Protein AF-A0A964UC32-F1 (afdb_monomer_lite)

Radius of gyration: 31.2 Å; chains: 1; bounding box: 88×41×99 Å

Secondary structure (DSSP, 8-state):
---PPPSSTT-TT--SGGG-GGG--HHHHHH-SSS---HHHHHHHHHHHHHHHHHHHHHHHHHHHHHHHTT-S-SGGGSPPTTHHHHHHHHHHHHHHHHHHHHHHHTT--GGGGGGGGHHHHHHHHHHHHHHHHHHHHHHHHHHHHHHHHS--TTTT---S-----------------------TTHHHHHHHHHHHHTT--TTTS-HHHHHHHHHHHHHHHHHHHHHHHHHHHHHHTGGGSPTTS--HHHHHHTT-PPP--

Structure (mmCIF, N/CA/C/O backbone):
data_AF-A0A964UC32-F1
#
_entry.id   AF-A0A964UC32-F1
#
loop_
_atom_site.group_PDB
_atom_site.id
_atom_site.type_symbol
_atom_site.label_atom_id
_atom_site.label_alt_id
_atom_site.label_comp_id
_atom_site.label_asym_id
_atom_site.label_entity_id
_atom_site.label_seq_id
_atom_site.pdbx_PDB_ins_code
_atom_site.Cartn_x
_atom_site.Cartn_y
_atom_site.Cartn_z
_atom_site.occupancy
_atom_site.B_iso_or_equiv
_atom_site.auth_seq_id
_atom_site.auth_comp_id
_atom_site.auth_asym_id
_atom_site.auth_atom_id
_atom_site.pdbx_PDB_model_num
ATOM 1 N N . MET A 1 1 ? -15.681 0.245 43.500 1.00 41.62 1 MET A N 1
ATOM 2 C CA . MET A 1 1 ? -14.609 -0.529 42.825 1.00 41.62 1 MET A CA 1
ATOM 3 C C . MET A 1 1 ? -15.258 -1.397 41.756 1.00 41.62 1 MET A C 1
ATOM 5 O O . MET A 1 1 ? -16.297 -1.975 42.056 1.00 41.62 1 MET A O 1
ATOM 9 N N . ARG A 1 2 ? -14.711 -1.505 40.534 1.00 42.97 2 ARG A N 1
ATOM 10 C CA . ARG A 1 2 ? -15.175 -2.535 39.585 1.00 42.97 2 ARG A CA 1
ATOM 11 C C . ARG A 1 2 ? -14.518 -3.868 39.940 1.00 42.97 2 ARG A C 1
ATOM 13 O O . ARG A 1 2 ? -13.484 -4.210 39.380 1.00 42.97 2 ARG A O 1
ATOM 20 N N . ASN A 1 3 ? -15.159 -4.633 40.819 1.00 40.69 3 ASN A N 1
ATOM 21 C CA . ASN A 1 3 ? -14.845 -6.050 41.032 1.00 40.69 3 ASN A CA 1
ATOM 22 C C . ASN A 1 3 ? -15.488 -6.896 39.913 1.00 40.69 3 ASN A C 1
ATOM 24 O O . ASN A 1 3 ? -16.189 -7.867 40.175 1.00 40.69 3 ASN A O 1
ATOM 28 N N . ALA A 1 4 ? -15.305 -6.466 38.663 1.00 59.03 4 ALA A N 1
ATOM 2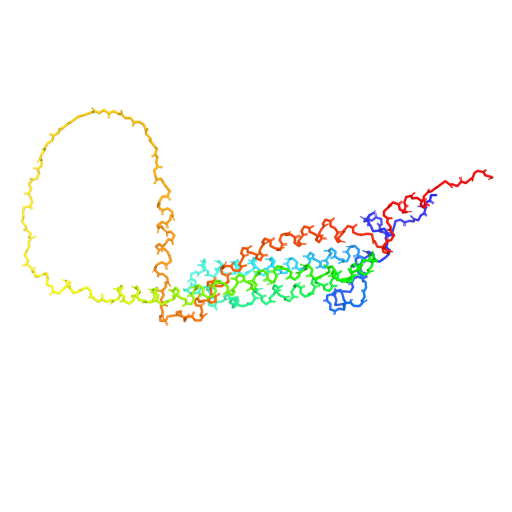9 C CA . ALA A 1 4 ? -15.606 -7.271 37.492 1.00 59.03 4 ALA A CA 1
ATOM 30 C C . ALA A 1 4 ? -14.369 -8.125 37.215 1.00 59.03 4 ALA A C 1
ATOM 32 O O . ALA A 1 4 ? -13.262 -7.586 37.146 1.00 59.03 4 ALA A O 1
ATOM 33 N N . GLU A 1 5 ? -14.541 -9.439 37.083 1.00 65.62 5 GLU A N 1
ATOM 34 C CA . GLU A 1 5 ? -13.435 -10.320 36.711 1.00 65.62 5 GLU A CA 1
ATOM 35 C C . GLU A 1 5 ? -12.844 -9.887 35.354 1.00 65.62 5 GLU A C 1
ATOM 37 O O . GLU A 1 5 ? -13.597 -9.459 34.470 1.00 65.62 5 GLU A O 1
ATOM 42 N N . PRO A 1 6 ? -11.513 -9.974 35.157 1.00 68.94 6 PRO A N 1
ATOM 43 C CA . PRO A 1 6 ? -10.903 -9.660 33.871 1.00 68.94 6 PRO A CA 1
ATOM 44 C C . PRO A 1 6 ? -11.518 -10.508 32.753 1.00 68.94 6 PRO A C 1
ATOM 46 O O . PRO A 1 6 ? -11.487 -11.735 32.818 1.00 68.94 6 PRO A O 1
ATOM 49 N N . ILE A 1 7 ? -12.041 -9.849 31.712 1.00 76.44 7 ILE A N 1
ATOM 50 C CA . ILE A 1 7 ? -12.733 -10.495 30.578 1.00 76.44 7 ILE A CA 1
ATOM 51 C C . ILE A 1 7 ? -11.823 -11.529 29.893 1.00 76.44 7 ILE A C 1
ATOM 53 O O . ILE A 1 7 ? -12.288 -12.571 29.433 1.00 76.44 7 ILE A O 1
ATOM 57 N N . ASP A 1 8 ? -10.519 -11.253 29.872 1.00 77.31 8 ASP A N 1
ATOM 58 C CA . ASP A 1 8 ? -9.472 -12.231 29.602 1.00 77.31 8 ASP A CA 1
ATOM 59 C C . ASP A 1 8 ? -8.325 -12.048 30.619 1.00 77.31 8 ASP A C 1
ATOM 61 O O . ASP A 1 8 ? -7.550 -11.092 30.503 1.00 77.31 8 ASP A O 1
ATOM 65 N N . PRO A 1 9 ? -8.170 -12.948 31.612 1.00 80.12 9 PRO A N 1
ATOM 66 C CA . PRO A 1 9 ? -7.103 -12.857 32.613 1.00 80.12 9 PRO A CA 1
ATOM 67 C C . PRO A 1 9 ? -5.676 -12.949 32.050 1.00 80.12 9 PRO A C 1
ATOM 69 O O . PRO A 1 9 ? -4.729 -12.609 32.756 1.00 80.12 9 PRO A O 1
ATOM 72 N N . LYS A 1 10 ? -5.494 -13.403 30.801 1.00 83.38 10 LYS A N 1
ATOM 73 C CA . LYS A 1 10 ? -4.184 -13.448 30.126 1.00 83.38 10 LYS A CA 1
ATOM 74 C C . LYS A 1 10 ? -3.881 -12.172 29.340 1.00 83.38 10 LYS A C 1
ATOM 76 O O . LYS A 1 10 ? -2.723 -11.923 29.014 1.00 83.38 10 LYS A O 1
ATOM 81 N N . HIS A 1 11 ? -4.900 -11.367 29.044 1.00 80.19 11 HIS A N 1
ATOM 82 C CA . HIS A 1 11 ? -4.802 -10.185 28.191 1.00 80.19 11 HIS A CA 1
ATOM 83 C C . HIS A 1 11 ? -5.508 -8.981 28.853 1.00 80.19 11 HIS A C 1
ATOM 85 O O . HIS A 1 11 ? -6.544 -8.528 28.363 1.00 80.19 11 HIS A O 1
ATOM 91 N N . PRO A 1 12 ? -4.952 -8.417 29.948 1.00 78.44 12 PRO A N 1
ATOM 92 C CA . PRO A 1 12 ? -5.594 -7.386 30.784 1.00 78.44 12 PRO A CA 1
ATOM 93 C C . PRO A 1 12 ? -5.768 -6.000 30.120 1.00 78.44 12 PRO A C 1
ATOM 95 O O . PRO A 1 12 ? -6.010 -5.013 30.804 1.00 78.44 12 PRO A O 1
ATOM 98 N N . TRP A 1 13 ? -5.635 -5.918 28.794 1.00 76.00 13 TRP A N 1
ATOM 99 C CA . TRP A 1 13 ? -5.953 -4.763 27.941 1.00 76.00 13 TRP A CA 1
ATOM 100 C C . TRP A 1 13 ? -7.231 -4.975 27.100 1.00 76.00 13 TRP A C 1
ATOM 102 O O . TRP A 1 13 ? -7.554 -4.165 26.221 1.00 76.00 13 TRP A O 1
ATOM 112 N N . ILE A 1 14 ? -7.923 -6.104 27.299 1.00 80.25 14 ILE A N 1
ATOM 113 C CA . ILE A 1 14 ? -9.242 -6.397 26.731 1.00 80.25 14 ILE A CA 1
ATOM 114 C C . ILE A 1 14 ? -10.292 -5.889 27.726 1.00 80.25 14 ILE A C 1
ATOM 116 O O . ILE A 1 14 ? -10.846 -6.630 28.535 1.00 80.25 14 ILE A O 1
ATOM 120 N N . ASP A 1 15 ? -10.531 -4.580 27.659 1.00 76.19 15 ASP A N 1
ATOM 121 C CA . ASP A 1 15 ? -11.406 -3.829 28.572 1.00 76.19 15 ASP A CA 1
ATOM 122 C C . ASP A 1 15 ? -12.913 -4.005 28.253 1.00 76.19 15 ASP A C 1
ATOM 124 O O . ASP A 1 15 ? -13.776 -3.453 28.938 1.00 76.19 15 ASP A O 1
ATOM 128 N N . ASP A 1 16 ? -13.229 -4.707 27.160 1.00 79.25 16 ASP A N 1
ATOM 129 C CA . ASP A 1 16 ? -14.512 -4.678 26.452 1.00 79.25 16 ASP A CA 1
ATOM 130 C C . ASP A 1 16 ? -14.782 -6.048 25.779 1.00 79.25 16 ASP A C 1
ATOM 132 O O . ASP A 1 16 ? -13.905 -6.549 25.066 1.00 79.25 16 ASP A O 1
ATOM 136 N N . PRO A 1 17 ? -15.970 -6.676 25.931 1.00 81.50 17 PRO A N 1
ATOM 137 C CA . PRO A 1 17 ? -16.284 -7.953 25.278 1.00 81.50 17 PRO A CA 1
ATOM 138 C C . PRO A 1 17 ? -16.230 -7.916 23.742 1.00 81.50 17 PRO A C 1
ATOM 140 O O . PRO A 1 17 ? -16.110 -8.970 23.114 1.00 81.50 17 PRO A O 1
ATOM 143 N N . SER A 1 18 ? -16.324 -6.734 23.122 1.00 82.19 18 SER A N 1
ATOM 144 C CA . SER A 1 18 ? -16.156 -6.560 21.674 1.00 82.19 18 SER A CA 1
ATOM 145 C C . SER A 1 18 ? -14.694 -6.637 21.221 1.00 82.19 18 SER A C 1
ATOM 147 O O . SER A 1 18 ? -14.446 -6.996 20.075 1.00 82.19 18 SER A O 1
ATOM 149 N N . ASP A 1 19 ? -13.720 -6.395 22.108 1.00 85.00 19 ASP A N 1
ATOM 150 C CA . ASP A 1 19 ? -12.286 -6.504 21.802 1.00 85.00 19 ASP A CA 1
ATOM 151 C C . ASP A 1 19 ? -11.765 -7.958 21.790 1.00 85.00 19 ASP A C 1
ATOM 153 O O . ASP A 1 19 ? -10.625 -8.203 21.388 1.00 85.00 19 ASP A O 1
ATOM 157 N N . LEU A 1 20 ? -12.597 -8.944 22.160 1.00 86.75 20 LEU A N 1
ATOM 158 C CA . LEU A 1 20 ? -12.233 -10.366 22.186 1.00 86.75 20 LEU A CA 1
ATOM 159 C C . LEU A 1 20 ? -11.805 -10.889 20.793 1.00 86.75 20 LEU A C 1
ATOM 161 O O . LEU A 1 20 ? -12.624 -10.890 19.866 1.00 86.75 20 LEU A O 1
ATOM 165 N N . PRO A 1 21 ? -10.576 -11.429 20.631 1.00 85.25 21 PRO A N 1
ATOM 166 C CA . PRO A 1 21 ? -10.060 -11.926 19.350 1.00 85.25 21 PRO A CA 1
ATOM 167 C C . PRO A 1 21 ? -10.930 -12.973 18.647 1.00 85.25 21 PRO A C 1
ATOM 169 O O . PRO A 1 21 ? -11.003 -12.979 17.420 1.00 85.25 21 PRO A O 1
ATOM 172 N N . ALA A 1 22 ? -11.592 -13.848 19.412 1.00 87.50 22 ALA A N 1
ATOM 173 C CA . ALA A 1 22 ? -12.423 -14.933 18.886 1.00 87.50 22 ALA A CA 1
ATOM 174 C C . ALA A 1 22 ? -13.760 -14.460 18.279 1.00 87.50 22 ALA A C 1
ATOM 176 O O . ALA A 1 22 ? -14.445 -15.250 17.638 1.00 87.50 22 ALA A O 1
ATOM 177 N N . ARG A 1 23 ? -14.138 -13.186 18.471 1.00 86.19 23 ARG A N 1
ATOM 178 C CA . ARG A 1 23 ? -15.373 -12.589 17.929 1.00 86.19 23 ARG A CA 1
ATOM 179 C C . ARG A 1 23 ? -15.149 -11.790 16.638 1.00 86.19 23 ARG A C 1
ATOM 181 O O . ARG A 1 23 ? -16.084 -11.181 16.132 1.00 86.19 23 ARG A O 1
ATOM 188 N N . MET A 1 24 ? -13.922 -11.751 16.116 1.00 91.00 24 MET A N 1
ATOM 189 C CA . MET A 1 24 ? -13.578 -10.964 14.930 1.00 91.00 24 MET A CA 1
ATOM 190 C C . MET A 1 24 ? -13.969 -11.691 13.634 1.00 91.00 24 MET A C 1
ATOM 192 O O . MET A 1 24 ? -13.240 -12.574 13.179 1.00 91.00 24 MET A O 1
ATOM 196 N N . ASN A 1 25 ? -15.069 -11.283 12.992 1.00 93.25 25 ASN A N 1
ATOM 197 C CA . ASN A 1 25 ? -15.342 -11.691 11.613 1.00 93.25 25 ASN A CA 1
ATOM 198 C C . ASN A 1 25 ? -14.482 -10.863 10.641 1.00 93.25 25 ASN A C 1
ATOM 200 O O . ASN A 1 25 ? -14.705 -9.665 10.446 1.00 93.25 25 ASN A O 1
ATOM 204 N N . TRP A 1 26 ? -13.492 -11.507 10.020 1.00 93.62 26 TRP A N 1
ATOM 205 C CA . TRP A 1 26 ? -12.598 -10.881 9.042 1.00 93.62 26 TRP A CA 1
ATOM 206 C C . TRP A 1 26 ? -13.320 -10.411 7.772 1.00 93.62 26 TRP A C 1
ATOM 208 O O . TRP A 1 26 ? -12.947 -9.379 7.222 1.00 93.62 26 TRP A O 1
ATOM 218 N N . VAL A 1 27 ? -14.352 -11.131 7.313 1.00 95.06 27 VAL A N 1
ATOM 219 C CA . VAL A 1 27 ? -15.070 -10.792 6.072 1.00 95.06 27 VAL A CA 1
ATOM 220 C C . VAL A 1 27 ? -15.860 -9.498 6.267 1.00 95.06 27 VAL A C 1
ATOM 222 O O . VAL A 1 27 ? -15.671 -8.547 5.515 1.00 95.06 27 VAL A O 1
ATOM 225 N N . GLU A 1 28 ? -16.654 -9.406 7.336 1.00 93.50 28 GLU A N 1
ATOM 226 C CA . GLU A 1 28 ? -17.330 -8.157 7.718 1.00 93.50 28 GLU A CA 1
ATOM 227 C C . GLU A 1 28 ? -16.321 -7.015 7.922 1.00 93.50 28 GLU A C 1
ATOM 229 O O . GLU A 1 28 ? -16.493 -5.927 7.376 1.00 93.50 28 GLU A O 1
ATOM 234 N N . SER A 1 29 ? -15.225 -7.275 8.646 1.00 93.81 29 SER A N 1
ATOM 235 C CA . SER A 1 29 ? -14.209 -6.261 8.965 1.00 93.81 29 SER A CA 1
ATOM 236 C C . SER A 1 29 ? -13.557 -5.619 7.733 1.00 93.81 29 SER A C 1
ATOM 238 O O . SER A 1 29 ? -13.178 -4.451 7.807 1.00 93.81 29 SER A O 1
ATOM 240 N N . PHE A 1 30 ? -13.405 -6.359 6.628 1.00 96.00 30 PHE A N 1
ATOM 241 C CA . PHE A 1 30 ? -12.770 -5.874 5.395 1.00 96.00 30 PHE A CA 1
ATOM 242 C C . PHE A 1 30 ? -13.751 -5.439 4.295 1.00 96.00 30 PHE A C 1
ATOM 244 O O . PHE A 1 30 ? -13.347 -4.655 3.435 1.00 96.00 30 PHE A O 1
ATOM 251 N N . PHE A 1 31 ? -14.998 -5.930 4.295 1.00 96.50 31 PHE A N 1
ATOM 252 C CA . PHE A 1 31 ? -15.940 -5.737 3.180 1.00 96.50 31 PHE A CA 1
ATOM 253 C C . PHE A 1 31 ? -17.275 -5.068 3.547 1.00 96.50 31 PHE A C 1
ATOM 255 O O . PHE A 1 31 ? -17.924 -4.535 2.650 1.00 96.50 31 PHE A O 1
ATOM 262 N N . ASP A 1 32 ? -17.686 -5.038 4.820 1.00 95.81 32 ASP A N 1
ATOM 263 C CA . ASP A 1 32 ? -18.877 -4.295 5.262 1.00 95.81 32 ASP A CA 1
ATOM 264 C C . ASP A 1 32 ? -18.474 -2.932 5.869 1.00 95.81 32 ASP A C 1
ATOM 266 O O . ASP A 1 32 ? -17.908 -2.899 6.964 1.00 95.81 32 ASP A O 1
ATOM 270 N N . PRO A 1 33 ? -18.774 -1.791 5.220 1.00 94.31 33 PRO A N 1
ATOM 271 C CA . PRO A 1 33 ? -18.500 -0.462 5.768 1.00 94.31 33 PRO A CA 1
ATOM 272 C C . PRO A 1 33 ? -19.558 0.033 6.770 1.00 94.31 33 PRO A C 1
ATOM 274 O O . PRO A 1 33 ? -19.357 1.085 7.370 1.00 94.31 33 PRO A O 1
ATOM 277 N N . THR A 1 34 ? -20.688 -0.661 6.937 1.00 93.31 34 THR A N 1
ATOM 278 C CA . THR A 1 34 ? -21.817 -0.194 7.765 1.00 93.31 34 THR A CA 1
ATOM 279 C C . THR A 1 34 ? -21.696 -0.601 9.233 1.00 93.31 34 THR A C 1
ATOM 281 O O . THR A 1 34 ? -22.170 0.121 10.112 1.00 93.31 34 THR A O 1
ATOM 284 N N . GLY A 1 35 ? -21.034 -1.727 9.511 1.00 88.75 35 GLY A N 1
ATOM 285 C CA . GLY A 1 35 ? -20.782 -2.203 10.864 1.00 88.75 35 GLY A CA 1
ATOM 286 C C . GLY A 1 35 ? -19.756 -1.380 11.654 1.00 88.75 35 GLY A C 1
ATOM 287 O O . GLY A 1 35 ? -19.261 -0.330 11.245 1.00 88.75 35 GLY A O 1
ATOM 288 N N . GLN A 1 36 ? -19.414 -1.892 12.834 1.00 90.50 36 GLN A N 1
ATOM 289 C CA . GLN A 1 36 ? -18.454 -1.281 13.754 1.00 90.50 36 GLN A CA 1
ATOM 290 C C . GLN A 1 36 ? -17.258 -2.207 14.004 1.00 90.50 36 GLN A C 1
ATOM 292 O O . GLN A 1 36 ? -17.359 -3.424 13.835 1.00 90.50 36 GLN A O 1
ATOM 297 N N . THR A 1 37 ? -16.124 -1.628 14.410 1.00 91.81 37 THR A N 1
ATOM 298 C CA . THR A 1 37 ? -14.896 -2.375 14.731 1.00 91.81 37 THR A CA 1
ATOM 299 C C . THR A 1 37 ? -14.254 -1.846 16.015 1.00 91.81 37 THR A C 1
ATOM 301 O O . THR A 1 37 ? -14.056 -0.637 16.177 1.00 91.81 37 THR A O 1
ATOM 304 N N . SER A 1 38 ? -13.914 -2.764 16.923 1.00 91.88 38 SER A N 1
ATOM 305 C CA . SER A 1 38 ? -13.244 -2.487 18.200 1.00 91.88 38 SER A CA 1
ATOM 306 C C . SER A 1 38 ? -11.781 -2.031 18.010 1.00 91.88 38 SER A C 1
ATOM 308 O O . SER A 1 38 ? -11.252 -2.049 16.894 1.00 91.88 38 SER A O 1
ATOM 310 N N . ARG A 1 39 ? -11.090 -1.636 19.089 1.00 90.88 39 ARG A N 1
ATOM 311 C CA . ARG A 1 39 ? -9.668 -1.242 19.038 1.00 90.88 39 ARG A CA 1
ATOM 312 C C . ARG A 1 39 ? -8.780 -2.404 18.578 1.00 90.88 39 ARG A C 1
ATOM 314 O O . ARG A 1 39 ? -7.972 -2.251 17.665 1.00 90.88 39 ARG A O 1
ATOM 321 N N . VAL A 1 40 ? -8.935 -3.565 19.208 1.00 90.75 40 VAL A N 1
ATOM 322 C CA . VAL A 1 40 ? -8.147 -4.778 18.962 1.00 90.75 40 VAL A CA 1
ATOM 323 C C . VAL A 1 40 ? -8.440 -5.348 17.576 1.00 90.75 40 VAL A C 1
ATOM 325 O O . VAL A 1 40 ? -7.504 -5.712 16.863 1.00 90.75 40 VAL A O 1
ATOM 328 N N . HIS A 1 41 ? -9.708 -5.382 17.150 1.00 93.25 41 HIS A N 1
ATOM 329 C CA . HIS A 1 41 ? -10.080 -5.860 15.813 1.00 93.25 41 HIS A CA 1
ATOM 330 C C . HIS A 1 41 ? -9.539 -4.937 14.713 1.00 93.25 41 HIS A C 1
ATOM 332 O O . HIS A 1 41 ? -9.004 -5.431 13.721 1.00 93.25 41 HIS A O 1
ATOM 338 N N . PHE A 1 42 ? -9.589 -3.611 14.905 1.00 95.06 42 PHE A N 1
ATOM 339 C CA . PHE A 1 42 ? -9.026 -2.644 13.955 1.00 95.06 42 PHE A CA 1
ATOM 340 C C . PHE A 1 42 ? -7.521 -2.851 13.778 1.00 95.06 42 PHE A C 1
ATOM 342 O O . PHE A 1 42 ? -7.060 -3.026 12.651 1.00 95.06 42 PHE A O 1
ATOM 349 N N . THR A 1 43 ? -6.761 -2.905 14.876 1.00 93.62 43 THR A N 1
ATOM 350 C CA . THR A 1 43 ? -5.305 -3.090 14.814 1.00 93.62 43 THR A CA 1
ATOM 351 C C . THR A 1 43 ? -4.934 -4.440 14.196 1.00 93.62 43 THR A C 1
ATOM 353 O O . THR A 1 43 ? -4.022 -4.499 13.378 1.00 93.62 43 THR A O 1
ATOM 356 N N . ARG A 1 44 ? -5.665 -5.524 14.504 1.00 94.56 44 ARG A N 1
ATOM 357 C CA . ARG A 1 44 ? -5.473 -6.841 13.861 1.00 94.56 44 ARG A CA 1
ATOM 358 C C . ARG A 1 44 ? -5.719 -6.788 12.352 1.00 94.56 44 ARG A C 1
ATOM 360 O O . ARG A 1 44 ? -4.891 -7.285 11.593 1.00 94.56 44 ARG A O 1
ATOM 367 N N . GLY A 1 45 ? -6.817 -6.164 11.921 1.00 95.62 45 GLY A N 1
ATOM 368 C CA . GLY A 1 45 ? -7.154 -5.981 10.508 1.00 95.62 45 GLY A CA 1
ATOM 369 C C . GLY A 1 45 ? -6.106 -5.155 9.762 1.00 95.62 45 GLY A C 1
ATOM 370 O O . GLY A 1 45 ? -5.598 -5.579 8.727 1.00 95.62 45 GLY A O 1
ATOM 371 N N . TRP A 1 46 ? -5.727 -4.009 10.326 1.00 95.62 46 TRP A N 1
ATOM 372 C CA . TRP A 1 46 ? -4.722 -3.105 9.766 1.00 95.62 46 TRP A CA 1
ATOM 373 C C . TRP A 1 46 ? -3.352 -3.790 9.628 1.00 95.62 46 TRP A C 1
ATOM 375 O O . TRP A 1 46 ? -2.747 -3.769 8.555 1.00 95.62 46 TRP A O 1
ATOM 385 N N . THR A 1 47 ? -2.904 -4.481 10.679 1.00 95.56 47 THR A N 1
ATOM 386 C CA . THR A 1 47 ? -1.637 -5.225 10.691 1.00 95.56 47 THR A CA 1
ATOM 387 C C . THR A 1 47 ? -1.646 -6.385 9.693 1.00 95.56 47 THR A C 1
ATOM 389 O O . THR A 1 47 ? -0.642 -6.609 9.020 1.00 95.56 47 THR A O 1
ATOM 392 N N . ALA A 1 48 ? -2.771 -7.087 9.517 1.00 96.69 48 ALA A N 1
ATOM 393 C CA . ALA A 1 48 ? -2.896 -8.130 8.496 1.00 96.69 48 ALA A CA 1
ATOM 394 C C . ALA A 1 48 ? -2.743 -7.572 7.066 1.00 96.69 48 ALA A C 1
ATOM 396 O O . ALA A 1 48 ? -2.043 -8.171 6.252 1.00 96.69 48 ALA A O 1
ATOM 397 N N . LEU A 1 49 ? -3.320 -6.400 6.767 1.00 96.75 49 LEU A N 1
ATOM 398 C CA . LEU A 1 49 ? -3.165 -5.738 5.461 1.00 96.75 49 LEU A CA 1
ATOM 399 C C . LEU A 1 49 ? -1.729 -5.240 5.221 1.00 96.75 49 LEU A C 1
ATOM 401 O O . LEU A 1 49 ? -1.237 -5.310 4.093 1.00 96.75 49 LEU A O 1
ATOM 405 N N . PHE A 1 50 ? -1.035 -4.780 6.269 1.00 94.81 50 PHE A N 1
ATOM 406 C CA . PHE A 1 50 ? 0.396 -4.471 6.203 1.00 94.81 50 PHE A CA 1
ATOM 407 C C . PHE A 1 50 ? 1.226 -5.727 5.892 1.00 94.81 50 PHE A C 1
ATOM 409 O O . PHE A 1 50 ? 1.997 -5.732 4.930 1.00 94.81 50 PHE A O 1
ATOM 416 N N . PHE A 1 51 ? 1.029 -6.816 6.644 1.00 96.69 51 PHE A N 1
ATOM 417 C CA . PHE A 1 51 ? 1.772 -8.058 6.422 1.00 96.69 51 PHE A CA 1
ATOM 418 C C . PHE A 1 51 ? 1.446 -8.723 5.083 1.00 96.69 51 PHE A C 1
ATOM 420 O O . PHE A 1 51 ? 2.352 -9.289 4.485 1.00 96.69 51 PHE A O 1
ATOM 427 N N . ALA A 1 52 ? 0.230 -8.596 4.545 1.00 96.38 52 ALA A N 1
ATOM 428 C CA . ALA A 1 52 ? -0.089 -9.076 3.197 1.00 96.38 52 ALA A CA 1
ATOM 429 C C . ALA A 1 52 ? 0.790 -8.409 2.118 1.00 96.38 52 ALA A C 1
ATOM 431 O O . ALA A 1 52 ? 1.314 -9.088 1.235 1.00 96.38 52 ALA A O 1
ATOM 432 N N . ARG A 1 53 ? 1.016 -7.090 2.222 1.00 95.12 53 ARG A N 1
ATOM 433 C CA . ARG A 1 53 ? 1.929 -6.345 1.332 1.00 95.12 53 ARG A CA 1
ATOM 434 C C . ARG A 1 53 ? 3.389 -6.745 1.551 1.00 95.12 53 ARG A C 1
ATOM 436 O O . ARG A 1 53 ? 4.112 -6.957 0.582 1.00 95.12 53 ARG A O 1
ATOM 443 N N . LEU A 1 54 ? 3.818 -6.854 2.811 1.00 95.50 54 LEU A N 1
ATOM 444 C CA . LEU A 1 54 ? 5.198 -7.203 3.158 1.00 95.50 54 LEU A CA 1
ATOM 445 C C . LEU A 1 54 ? 5.554 -8.629 2.717 1.00 95.50 54 LEU A C 1
ATOM 447 O O . LEU A 1 54 ? 6.597 -8.829 2.106 1.00 95.50 54 LEU A O 1
ATOM 451 N N . LEU A 1 55 ? 4.675 -9.604 2.964 1.00 96.94 55 LEU A N 1
ATOM 452 C CA . LEU A 1 55 ? 4.851 -10.990 2.527 1.00 96.94 55 LEU A CA 1
ATOM 453 C C . LEU A 1 55 ? 4.866 -11.096 1.002 1.00 96.94 55 LEU A C 1
ATOM 455 O O . LEU A 1 55 ? 5.716 -11.802 0.474 1.00 96.94 55 LEU A O 1
ATOM 459 N N . PHE A 1 56 ? 4.015 -10.356 0.281 1.00 95.38 56 PHE A N 1
ATOM 460 C CA . PHE A 1 56 ? 4.080 -10.320 -1.184 1.00 95.38 56 PHE A CA 1
ATOM 461 C C . PHE A 1 56 ? 5.466 -9.879 -1.677 1.00 95.38 56 PHE A C 1
ATOM 463 O O . PHE A 1 56 ? 6.052 -10.546 -2.530 1.00 95.38 56 PHE A O 1
ATOM 470 N N . LEU A 1 57 ? 6.018 -8.796 -1.116 1.00 92.62 57 LEU A N 1
ATOM 471 C CA . LEU A 1 57 ? 7.352 -8.302 -1.471 1.00 92.62 57 LEU A CA 1
ATOM 472 C C . LEU A 1 57 ? 8.456 -9.295 -1.081 1.00 92.62 57 LEU A C 1
ATOM 474 O O . LEU A 1 57 ? 9.300 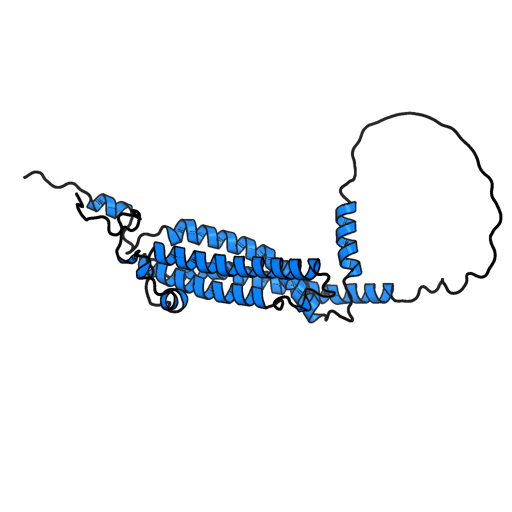-9.620 -1.910 1.00 92.62 57 LEU A O 1
ATOM 478 N N . VAL A 1 58 ? 8.446 -9.806 0.154 1.00 95.31 58 VAL A N 1
ATOM 479 C CA . VAL A 1 58 ? 9.476 -10.729 0.661 1.00 95.31 58 VAL A CA 1
ATOM 480 C C . VAL A 1 58 ? 9.460 -12.054 -0.101 1.00 95.31 58 VAL A C 1
ATOM 482 O O . VAL A 1 58 ? 10.510 -12.489 -0.563 1.00 95.31 58 VAL A O 1
ATOM 485 N N . CYS A 1 59 ? 8.293 -12.677 -0.287 1.00 94.69 59 CYS A N 1
ATOM 486 C CA . CYS A 1 59 ? 8.178 -13.943 -1.010 1.00 94.69 59 CYS A CA 1
ATOM 487 C C . CYS A 1 59 ? 8.538 -13.790 -2.493 1.00 94.69 59 CYS A C 1
ATOM 489 O O . CYS A 1 59 ? 9.247 -14.644 -3.017 1.00 94.69 59 CYS A O 1
ATOM 491 N N . THR A 1 60 ? 8.128 -12.697 -3.152 1.00 91.88 60 THR A N 1
ATOM 492 C CA . THR A 1 60 ? 8.519 -12.418 -4.547 1.00 91.88 60 THR A CA 1
ATOM 493 C C . THR A 1 60 ? 10.034 -12.260 -4.672 1.00 91.88 60 THR A C 1
ATOM 495 O O . THR A 1 60 ? 10.659 -12.940 -5.484 1.00 91.88 60 THR A O 1
ATOM 498 N N . SER A 1 61 ? 10.644 -11.414 -3.836 1.00 90.88 61 SER A N 1
ATOM 499 C CA . SER A 1 61 ? 12.088 -11.160 -3.868 1.00 90.88 61 SER A CA 1
ATOM 500 C C . SER A 1 61 ? 12.905 -12.408 -3.532 1.00 90.88 61 SER A C 1
ATOM 502 O O . SER A 1 61 ? 13.880 -12.701 -4.219 1.00 90.88 61 SER A O 1
ATOM 504 N N . ALA A 1 62 ? 12.497 -13.175 -2.515 1.00 93.12 62 ALA A N 1
ATOM 505 C CA . ALA A 1 62 ? 13.160 -14.422 -2.137 1.00 93.12 62 ALA A CA 1
ATOM 506 C C . ALA A 1 62 ? 13.047 -15.488 -3.237 1.00 93.12 62 ALA A C 1
ATOM 508 O O . ALA A 1 62 ? 14.018 -16.186 -3.509 1.00 93.12 62 ALA A O 1
ATOM 509 N N . PHE A 1 63 ? 11.896 -15.592 -3.904 1.00 92.25 63 PHE A N 1
ATOM 510 C CA . PHE A 1 63 ? 11.701 -16.528 -5.008 1.00 92.25 63 PHE A CA 1
ATOM 511 C C . PHE A 1 63 ? 12.561 -16.170 -6.232 1.00 92.25 63 PHE A C 1
ATOM 513 O O . PHE A 1 63 ? 13.276 -17.030 -6.744 1.00 92.25 63 PHE A O 1
ATOM 520 N N . VAL A 1 64 ? 12.582 -14.897 -6.649 1.00 90.56 64 VAL A N 1
ATOM 521 C CA . VAL A 1 64 ? 13.460 -14.422 -7.739 1.00 90.56 64 VAL A CA 1
ATOM 522 C C . VAL A 1 64 ? 14.940 -14.623 -7.384 1.00 90.56 64 VAL A C 1
ATOM 524 O O . VAL A 1 64 ? 15.715 -15.065 -8.231 1.00 90.56 64 VAL A O 1
ATOM 527 N N . PHE A 1 65 ? 15.330 -14.373 -6.129 1.00 91.38 65 PHE A N 1
ATOM 528 C CA . PHE A 1 65 ? 16.682 -14.640 -5.631 1.00 91.38 65 PHE A CA 1
ATOM 529 C C . PHE A 1 65 ? 17.046 -16.130 -5.712 1.00 91.38 65 PHE A C 1
ATOM 531 O O . PHE A 1 65 ? 18.093 -16.462 -6.260 1.00 91.38 65 PHE A O 1
ATOM 538 N N . ILE A 1 66 ? 16.168 -17.034 -5.260 1.00 94.06 66 ILE A N 1
ATOM 539 C CA . ILE A 1 66 ? 16.372 -18.491 -5.360 1.00 94.06 66 ILE A CA 1
ATOM 540 C C . ILE A 1 66 ? 16.525 -18.924 -6.824 1.00 94.06 66 ILE A C 1
ATOM 542 O O . ILE A 1 66 ? 17.445 -19.677 -7.138 1.00 94.06 66 ILE A O 1
ATOM 546 N N . MET A 1 67 ? 15.680 -18.424 -7.732 1.00 93.25 67 MET A N 1
ATOM 547 C CA . MET A 1 67 ? 15.773 -18.735 -9.164 1.00 93.25 67 MET A CA 1
ATOM 548 C C . MET A 1 67 ? 17.088 -18.228 -9.778 1.00 93.25 67 MET A C 1
ATOM 550 O O . MET A 1 67 ? 17.721 -18.944 -10.554 1.00 93.25 67 MET A O 1
ATOM 554 N N . MET A 1 68 ? 17.548 -17.035 -9.388 1.00 91.50 68 MET A N 1
ATOM 555 C CA . MET A 1 68 ? 18.846 -16.495 -9.800 1.00 91.50 68 MET A CA 1
ATOM 556 C C . MET A 1 68 ? 20.015 -17.338 -9.259 1.00 91.50 68 MET A C 1
ATOM 558 O O . MET A 1 68 ? 20.915 -17.689 -10.020 1.00 91.50 68 MET A O 1
ATOM 562 N N . SER A 1 69 ? 19.985 -17.735 -7.981 1.00 92.56 69 SER A N 1
ATOM 563 C CA . SER A 1 69 ? 20.983 -18.635 -7.379 1.00 92.56 69 SER A CA 1
ATOM 564 C C . SER A 1 69 ? 20.980 -20.042 -7.989 1.00 92.56 69 SER A C 1
ATOM 566 O O . SER A 1 69 ? 22.023 -20.687 -8.027 1.00 92.56 69 SER A O 1
ATOM 568 N N . ALA A 1 70 ? 19.837 -20.509 -8.498 1.00 93.62 70 ALA A N 1
ATOM 569 C CA . ALA A 1 70 ? 19.703 -21.775 -9.220 1.00 93.62 70 ALA A CA 1
ATOM 570 C C . ALA A 1 70 ? 20.171 -21.707 -10.691 1.00 93.62 70 ALA A C 1
ATOM 572 O O . ALA A 1 70 ? 20.075 -22.702 -11.409 1.00 93.62 70 ALA A O 1
ATOM 573 N N . GLY A 1 71 ? 20.665 -20.555 -11.162 1.00 92.25 71 GLY A N 1
ATOM 574 C CA . GLY A 1 71 ? 21.156 -20.383 -12.532 1.00 92.25 71 GLY A CA 1
ATOM 575 C C . GLY A 1 71 ? 20.055 -20.242 -13.589 1.00 92.25 71 GLY A C 1
ATOM 576 O O . GLY A 1 71 ? 20.296 -20.532 -14.764 1.00 92.25 71 GLY A O 1
ATOM 577 N N . ALA A 1 72 ? 18.846 -19.809 -13.210 1.00 91.00 72 ALA A N 1
ATOM 578 C CA . ALA A 1 72 ? 17.792 -19.511 -14.177 1.00 91.00 72 ALA A CA 1
ATOM 579 C C . ALA A 1 72 ? 18.230 -18.378 -15.123 1.00 91.00 72 ALA A C 1
ATOM 581 O O . ALA A 1 72 ? 18.605 -17.296 -14.676 1.00 91.00 72 ALA A O 1
ATOM 582 N N . LYS A 1 73 ? 18.151 -18.623 -16.439 1.00 88.75 73 LYS A N 1
ATOM 583 C CA . LYS A 1 73 ? 18.537 -17.649 -17.480 1.00 88.75 73 LYS A CA 1
ATOM 584 C C . LYS A 1 73 ? 17.673 -16.387 -17.467 1.00 88.75 73 LYS A C 1
ATOM 586 O O . LYS A 1 73 ? 18.171 -15.308 -17.759 1.00 88.75 73 LYS A O 1
ATOM 591 N N . ASP A 1 74 ? 16.402 -16.545 -17.111 1.00 86.62 74 ASP A N 1
ATOM 592 C CA . ASP A 1 74 ? 15.483 -15.456 -16.806 1.00 86.62 74 ASP A CA 1
ATOM 593 C C . ASP A 1 74 ? 14.682 -15.825 -15.540 1.00 86.62 74 ASP A C 1
ATOM 595 O O . ASP A 1 74 ? 13.756 -16.639 -15.609 1.00 86.62 74 ASP A O 1
ATOM 599 N N . PRO A 1 75 ? 15.047 -15.286 -14.361 1.00 85.25 75 PRO A N 1
ATOM 600 C CA . PRO A 1 75 ? 14.271 -15.455 -13.136 1.00 85.25 75 PRO A CA 1
ATOM 601 C C . PRO A 1 75 ? 13.082 -14.478 -13.043 1.00 85.25 75 PRO A C 1
ATOM 603 O O . PRO A 1 75 ? 12.220 -14.668 -12.188 1.00 85.25 75 PRO A O 1
ATOM 606 N N . GLN A 1 76 ? 13.011 -13.446 -13.896 1.00 82.50 76 GLN A N 1
ATOM 607 C CA . GLN A 1 76 ? 11.929 -12.453 -13.915 1.00 82.50 76 GLN A CA 1
ATOM 608 C C . GLN A 1 76 ? 10.699 -12.954 -14.683 1.00 82.50 76 GLN A C 1
ATOM 610 O O . GLN A 1 76 ? 9.582 -12.611 -14.309 1.00 82.50 76 GLN A O 1
ATOM 615 N N . ALA A 1 77 ? 10.869 -13.850 -15.662 1.00 84.12 77 ALA A N 1
ATOM 616 C CA . ALA A 1 77 ? 9.766 -14.565 -16.322 1.00 84.12 77 ALA A CA 1
ATOM 617 C C . ALA A 1 77 ? 8.830 -15.320 -15.351 1.00 84.12 77 ALA A C 1
ATOM 619 O O . ALA A 1 77 ? 7.688 -15.620 -15.700 1.00 84.12 77 ALA A O 1
ATOM 620 N N . PHE A 1 78 ? 9.299 -15.623 -14.135 1.00 83.88 78 PHE A N 1
ATOM 621 C CA . PHE A 1 78 ? 8.522 -16.276 -13.076 1.00 83.88 78 PHE A CA 1
ATOM 622 C C . PHE A 1 78 ? 8.055 -15.310 -11.968 1.00 83.88 78 PHE A C 1
ATOM 624 O O . PHE A 1 78 ? 7.400 -15.739 -11.017 1.00 83.88 78 PHE A O 1
ATOM 631 N N . ALA A 1 79 ? 8.390 -14.019 -12.052 1.00 86.38 79 ALA A N 1
ATOM 632 C CA . ALA A 1 79 ? 7.923 -13.014 -11.105 1.00 86.38 79 ALA A CA 1
ATOM 633 C C . ALA A 1 79 ? 6.442 -12.652 -11.363 1.00 86.38 79 ALA A C 1
ATOM 635 O O . ALA A 1 79 ? 5.964 -12.742 -12.498 1.00 86.38 79 ALA A O 1
ATOM 636 N N . PRO A 1 80 ? 5.687 -12.196 -10.344 1.00 89.19 80 PRO A N 1
ATOM 637 C CA . PRO A 1 80 ? 4.372 -11.604 -10.559 1.00 89.19 80 PRO A CA 1
ATOM 638 C C . PRO A 1 80 ? 4.463 -10.409 -11.524 1.00 89.19 80 PRO A C 1
ATOM 640 O O . PRO A 1 80 ? 5.405 -9.619 -11.421 1.00 89.19 80 PRO A O 1
ATOM 643 N N . PRO A 1 81 ? 3.487 -10.220 -12.430 1.00 87.25 81 PRO A N 1
ATOM 644 C CA . PRO A 1 81 ? 3.557 -9.160 -13.431 1.00 87.25 81 PRO A CA 1
ATOM 645 C C . PRO A 1 81 ? 3.570 -7.765 -12.773 1.00 87.25 81 PRO A C 1
ATOM 647 O O . PRO A 1 81 ? 2.962 -7.597 -11.712 1.00 87.25 81 PRO A O 1
ATOM 650 N N . PRO A 1 82 ? 4.171 -6.728 -13.396 1.00 82.69 82 PRO A N 1
ATOM 651 C CA . PRO A 1 82 ? 4.416 -5.430 -12.745 1.00 82.69 82 PRO A CA 1
ATOM 652 C C . PRO A 1 82 ? 3.185 -4.714 -12.160 1.00 82.69 82 PRO A C 1
ATOM 654 O O . PRO A 1 82 ? 3.315 -3.894 -11.254 1.00 82.69 82 PRO A O 1
ATOM 657 N N . TRP A 1 83 ? 1.977 -5.027 -12.643 1.00 86.56 83 TRP A N 1
ATOM 658 C CA . TRP A 1 83 ? 0.717 -4.486 -12.122 1.00 86.56 83 TRP A CA 1
ATOM 659 C C . TRP A 1 83 ? 0.215 -5.172 -10.838 1.00 86.56 83 TRP A C 1
ATOM 661 O O . TRP A 1 83 ? -0.646 -4.613 -10.156 1.00 86.56 83 TRP A O 1
ATOM 671 N N . ALA A 1 84 ? 0.738 -6.347 -10.472 1.00 92.62 84 ALA A N 1
ATOM 672 C CA . ALA A 1 84 ? 0.236 -7.151 -9.355 1.00 92.62 84 ALA A CA 1
ATOM 673 C C . ALA A 1 84 ? 0.423 -6.463 -7.992 1.00 92.62 84 ALA A C 1
ATOM 675 O O . ALA A 1 84 ? -0.507 -6.439 -7.184 1.00 92.62 84 ALA A O 1
ATOM 676 N N . PHE A 1 85 ? 1.583 -5.842 -7.746 1.00 92.69 85 PHE A N 1
ATOM 677 C CA . PHE A 1 85 ? 1.813 -5.092 -6.507 1.00 92.69 85 PHE A CA 1
ATOM 678 C C . PHE A 1 85 ? 0.953 -3.811 -6.418 1.00 92.69 85 PHE A C 1
ATOM 680 O O . PHE A 1 85 ? 0.270 -3.651 -5.405 1.00 92.69 85 PHE A O 1
ATOM 687 N N . PRO A 1 86 ? 0.867 -2.944 -7.452 1.00 92.00 86 PRO A N 1
ATOM 688 C CA . PRO A 1 86 ? -0.117 -1.858 -7.495 1.00 92.00 86 PRO A CA 1
ATOM 689 C C . PRO A 1 86 ? -1.563 -2.313 -7.240 1.00 92.00 86 PRO A C 1
ATOM 691 O O . PRO A 1 86 ? -2.263 -1.696 -6.436 1.00 92.00 86 PRO A O 1
ATOM 694 N N . ALA A 1 87 ? -2.004 -3.418 -7.853 1.00 94.06 87 ALA A N 1
ATOM 695 C CA . ALA A 1 87 ? -3.345 -3.966 -7.644 1.00 94.06 87 ALA A CA 1
ATOM 696 C C . ALA A 1 87 ? -3.568 -4.422 -6.189 1.00 94.06 87 ALA A C 1
ATOM 698 O O . ALA A 1 87 ? -4.587 -4.079 -5.587 1.00 94.06 87 ALA A O 1
ATOM 699 N N . LEU A 1 88 ? -2.594 -5.119 -5.588 1.00 96.12 88 LEU A N 1
ATOM 700 C CA . LEU A 1 88 ? -2.620 -5.491 -4.170 1.00 96.12 88 LEU A CA 1
ATOM 701 C C . LEU A 1 88 ? -2.675 -4.254 -3.261 1.00 96.12 88 LEU A C 1
ATOM 703 O O . LEU A 1 88 ? -3.443 -4.228 -2.298 1.00 96.12 88 LEU A O 1
ATOM 707 N N . VAL A 1 89 ? -1.888 -3.218 -3.561 1.00 95.25 89 VAL A N 1
ATOM 708 C CA . VAL A 1 89 ? -1.845 -1.958 -2.805 1.00 95.25 89 VAL A CA 1
ATOM 709 C C . VAL A 1 89 ? -3.196 -1.236 -2.838 1.00 95.25 89 VAL A C 1
ATOM 711 O O . VAL A 1 89 ? -3.664 -0.818 -1.777 1.00 95.25 89 VAL A O 1
ATOM 714 N N . VAL A 1 90 ? -3.858 -1.158 -3.999 1.00 96.06 90 VAL A N 1
ATOM 715 C CA . VAL A 1 90 ? -5.212 -0.587 -4.139 1.00 96.06 90 VAL A CA 1
ATOM 716 C C . VAL A 1 90 ? -6.255 -1.434 -3.401 1.00 96.06 90 VAL A C 1
ATOM 718 O O . VAL A 1 90 ? -6.994 -0.897 -2.578 1.00 96.06 90 VAL A O 1
ATOM 721 N N . MET A 1 91 ? -6.275 -2.755 -3.613 1.00 97.12 91 MET A N 1
ATOM 722 C CA . MET A 1 91 ? -7.205 -3.680 -2.945 1.00 97.12 91 MET A CA 1
ATOM 723 C C . MET A 1 91 ? -7.136 -3.547 -1.415 1.00 97.12 91 MET A C 1
ATOM 725 O O . MET A 1 91 ? -8.140 -3.342 -0.734 1.00 97.12 91 MET A O 1
ATOM 729 N N . THR A 1 92 ? -5.920 -3.577 -0.870 1.00 97.25 92 THR A N 1
ATOM 730 C CA . THR A 1 92 ? -5.681 -3.432 0.574 1.00 97.25 92 THR A CA 1
ATOM 731 C C . THR A 1 92 ? -5.916 -2.007 1.088 1.00 97.25 92 THR A C 1
ATOM 733 O O . THR A 1 92 ? -6.187 -1.839 2.274 1.00 97.25 92 THR A O 1
ATOM 736 N N . ALA A 1 93 ? -5.860 -0.971 0.242 1.00 96.94 93 ALA A N 1
ATOM 737 C CA . ALA A 1 93 ? -6.260 0.388 0.622 1.00 96.94 93 ALA A CA 1
ATOM 738 C C . ALA A 1 93 ? -7.788 0.521 0.750 1.00 96.94 93 ALA A C 1
ATOM 740 O O . ALA A 1 93 ? -8.256 1.147 1.699 1.00 96.94 93 ALA A O 1
ATOM 741 N N . ILE A 1 94 ? -8.559 -0.135 -0.126 1.00 97.31 94 ILE A N 1
ATOM 742 C CA . ILE A 1 94 ? -10.026 -0.224 -0.019 1.00 97.31 94 ILE A CA 1
ATOM 743 C C . ILE A 1 94 ? -10.414 -0.936 1.287 1.00 97.31 94 ILE A C 1
ATOM 745 O O . ILE A 1 94 ? -11.124 -0.355 2.106 1.00 97.31 94 ILE A O 1
ATOM 749 N N . MET A 1 95 ? -9.862 -2.128 1.543 1.00 98.19 95 MET A N 1
ATOM 750 C CA . MET A 1 95 ? -10.079 -2.877 2.796 1.00 98.19 95 MET A CA 1
ATOM 751 C C . MET A 1 95 ? -9.664 -2.078 4.044 1.00 98.19 95 MET A C 1
ATOM 753 O O . MET A 1 95 ? -10.344 -2.108 5.069 1.00 98.19 95 MET A O 1
ATOM 757 N N . SER A 1 96 ? -8.558 -1.331 3.964 1.00 97.44 96 SER A N 1
ATOM 758 C CA . SER A 1 96 ? -8.115 -0.459 5.056 1.00 97.44 96 SER A CA 1
ATOM 759 C C . SER A 1 96 ? -9.086 0.702 5.280 1.00 97.44 96 SER A C 1
ATOM 761 O O . SER A 1 96 ? -9.381 1.035 6.425 1.00 97.44 96 SER A O 1
ATOM 763 N N . SER A 1 97 ? -9.644 1.298 4.223 1.00 97.62 97 SER A N 1
ATOM 764 C CA . SER A 1 97 ? -10.644 2.361 4.360 1.00 97.62 97 SER A CA 1
ATOM 765 C C . SER A 1 97 ? -11.942 1.839 4.987 1.00 97.62 97 SER A C 1
ATOM 767 O O . SER A 1 97 ? -12.460 2.491 5.890 1.00 97.62 97 SER A O 1
ATOM 769 N N . VAL A 1 98 ? -12.393 0.622 4.645 1.00 97.94 98 VAL A N 1
ATOM 770 C CA . VAL A 1 98 ? -13.517 -0.053 5.331 1.00 97.94 98 VAL A CA 1
ATOM 771 C C . VAL A 1 98 ? -13.244 -0.202 6.834 1.00 97.94 98 VAL A C 1
ATOM 773 O O . VAL A 1 98 ? -14.051 0.253 7.646 1.00 97.94 98 VAL A O 1
ATOM 776 N N . LEU A 1 99 ? -12.077 -0.728 7.230 1.00 97.44 99 LEU A N 1
ATOM 777 C CA . LEU A 1 99 ? -11.678 -0.804 8.645 1.00 97.44 99 LEU A CA 1
ATOM 778 C C . LEU A 1 99 ? -11.700 0.563 9.345 1.00 97.44 99 LEU A C 1
ATOM 780 O O . LEU A 1 99 ? -12.129 0.658 10.496 1.00 97.44 99 LEU A O 1
ATOM 784 N N . HIS A 1 100 ? -11.243 1.619 8.666 1.00 97.69 100 HIS A N 1
ATOM 785 C CA . HIS A 1 100 ? -11.239 2.977 9.207 1.00 97.69 100 HIS A CA 1
ATOM 786 C C . HIS A 1 100 ? -12.653 3.548 9.356 1.00 97.69 100 HIS A C 1
ATOM 788 O O . HIS A 1 100 ? -12.943 4.119 10.404 1.00 97.69 100 HIS A O 1
ATOM 794 N N . VAL A 1 101 ? -13.547 3.350 8.379 1.00 97.62 101 VAL A N 1
ATOM 795 C CA . VAL A 1 101 ? -14.971 3.721 8.478 1.00 97.62 101 VAL A CA 1
ATOM 796 C C . VAL A 1 101 ? -15.597 3.043 9.698 1.00 97.62 101 VAL A C 1
ATOM 798 O O . VAL A 1 101 ? -16.073 3.735 10.599 1.00 97.62 101 VAL A O 1
ATOM 801 N N . ARG A 1 102 ? -15.499 1.709 9.800 1.00 96.06 102 ARG A N 1
ATOM 802 C CA . ARG A 1 102 ? -16.044 0.938 10.933 1.00 96.06 102 ARG A CA 1
ATOM 803 C C . ARG A 1 102 ? -15.463 1.379 12.284 1.00 96.06 102 ARG A C 1
ATOM 805 O O . ARG A 1 102 ? -16.179 1.404 13.291 1.00 96.06 102 ARG A O 1
ATOM 812 N N . ARG A 1 103 ? -14.167 1.723 12.335 1.00 95.19 103 ARG A N 1
ATOM 813 C CA . ARG A 1 103 ? -13.492 2.150 13.573 1.00 95.19 103 ARG A CA 1
ATOM 814 C C . ARG A 1 103 ? -13.879 3.563 14.003 1.00 95.19 103 ARG A C 1
ATOM 816 O O . ARG A 1 103 ? -14.122 3.785 15.188 1.00 95.19 103 ARG A O 1
ATOM 823 N N . LEU A 1 104 ? -13.963 4.501 13.061 1.00 95.81 104 LEU A N 1
ATOM 824 C CA . LEU A 1 104 ? -14.404 5.874 13.317 1.00 95.81 104 LEU A CA 1
ATOM 825 C C . LEU A 1 104 ? -15.864 5.895 13.785 1.00 95.81 104 LEU A C 1
ATOM 827 O O . LEU A 1 104 ? -16.156 6.534 14.795 1.00 95.81 104 LEU A O 1
ATOM 831 N N . SER A 1 105 ? -16.737 5.111 13.142 1.00 93.88 105 SER A N 1
ATOM 832 C CA . SER A 1 105 ? -18.134 4.920 13.556 1.00 93.88 105 SER A CA 1
ATOM 833 C C . SER A 1 105 ? -18.247 4.384 14.990 1.00 93.88 105 SER A C 1
ATOM 835 O O . SER A 1 105 ? -18.975 4.955 15.799 1.00 93.88 105 SER A O 1
ATOM 837 N N . ASN A 1 106 ? -17.477 3.349 15.361 1.00 92.50 106 ASN A N 1
ATOM 838 C CA . ASN A 1 106 ? -17.456 2.833 16.741 1.00 92.50 106 ASN A CA 1
ATOM 839 C C . ASN A 1 106 ? -16.986 3.876 17.772 1.00 92.50 106 ASN A C 1
ATOM 841 O O . ASN A 1 106 ? -17.456 3.889 18.909 1.00 92.50 106 ASN A O 1
ATOM 845 N N . ALA A 1 107 ? -16.077 4.764 17.372 1.00 92.50 107 ALA A N 1
ATOM 846 C CA . ALA A 1 107 ? -15.558 5.853 18.191 1.00 92.50 107 ALA A CA 1
ATOM 847 C C . ALA A 1 107 ? -16.409 7.142 18.146 1.00 92.50 107 ALA A C 1
ATOM 849 O O . ALA A 1 107 ? -15.961 8.172 18.656 1.00 92.50 107 ALA A O 1
ATOM 850 N N . GLN A 1 108 ? -17.599 7.113 17.529 1.00 91.69 108 GLN A N 1
ATOM 851 C CA . GLN A 1 108 ? -18.478 8.277 17.329 1.00 91.69 108 GLN A CA 1
ATOM 852 C C . GLN A 1 108 ? -17.759 9.468 16.658 1.00 91.69 108 GLN A C 1
ATOM 854 O O . GLN A 1 108 ? -17.926 10.631 17.030 1.00 91.69 108 GLN A O 1
ATOM 859 N N . ARG A 1 109 ? -16.908 9.177 15.665 1.00 93.00 109 ARG A N 1
ATOM 860 C CA . ARG A 1 109 ? -16.197 10.161 14.834 1.00 93.00 109 ARG A CA 1
ATOM 861 C C . ARG A 1 109 ? -16.680 10.084 13.391 1.00 93.00 109 ARG A C 1
ATOM 863 O O . ARG A 1 109 ? -17.032 9.013 12.911 1.00 93.00 109 ARG A O 1
ATOM 870 N N . SER A 1 110 ? -16.657 11.222 12.691 1.00 94.88 110 SER A N 1
ATOM 871 C CA . SER A 1 110 ? -17.078 11.300 11.286 1.00 94.88 110 SER A CA 1
ATOM 872 C C . SER A 1 110 ? -16.305 10.289 10.422 1.00 94.88 110 SER A C 1
ATOM 874 O O . SER A 1 110 ? -15.075 10.396 10.343 1.00 94.88 110 SER A O 1
ATOM 876 N N . PRO A 1 111 ? -16.981 9.345 9.739 1.00 94.06 111 PRO A N 1
ATOM 877 C CA . PRO A 1 111 ? -16.304 8.354 8.905 1.00 94.06 111 PRO A CA 1
ATOM 878 C C . PRO A 1 111 ? -15.593 8.952 7.687 1.00 94.06 111 PRO A C 1
ATOM 880 O O . PRO A 1 111 ? -14.731 8.298 7.110 1.00 94.06 111 PRO A O 1
ATOM 883 N N . LEU A 1 112 ? -15.886 10.211 7.329 1.00 94.75 112 LEU A N 1
ATOM 884 C CA . LEU A 1 112 ? -15.212 10.939 6.247 1.00 94.75 112 LEU A CA 1
ATOM 885 C C . LEU A 1 112 ? -13.687 10.991 6.430 1.00 94.75 112 LEU A C 1
ATOM 887 O O . LEU A 1 112 ? -12.957 11.008 5.441 1.00 94.75 112 LEU A O 1
ATOM 891 N N . TRP A 1 113 ? -13.183 10.934 7.668 1.00 96.31 113 TRP A N 1
ATOM 892 C CA . TRP A 1 113 ? -11.744 10.847 7.942 1.00 96.31 113 TRP A CA 1
ATOM 893 C C . TRP A 1 113 ? -11.079 9.575 7.373 1.00 96.31 113 TRP A C 1
ATOM 895 O O . TRP A 1 113 ? -9.875 9.585 7.130 1.00 96.31 113 TRP A O 1
ATOM 905 N N . ALA A 1 114 ? -11.831 8.509 7.070 1.00 96.38 114 ALA A N 1
ATOM 906 C CA . ALA A 1 114 ? -11.315 7.314 6.390 1.00 96.38 114 ALA A CA 1
ATOM 907 C C . ALA A 1 114 ? -10.865 7.570 4.936 1.00 96.38 114 ALA A C 1
ATOM 909 O O . ALA A 1 114 ? -10.168 6.734 4.357 1.00 96.38 114 ALA A O 1
ATOM 910 N N . THR A 1 115 ? -11.215 8.720 4.347 1.00 95.50 115 THR A N 1
ATOM 911 C CA . THR A 1 115 ? -10.712 9.140 3.025 1.00 95.50 115 THR A CA 1
ATOM 912 C C . THR A 1 115 ? -9.210 9.430 3.025 1.00 95.50 115 THR A C 1
ATOM 914 O O . THR A 1 115 ? -8.565 9.233 1.996 1.00 95.50 115 THR A O 1
ATOM 917 N N . LEU A 1 116 ? -8.613 9.785 4.176 1.00 96.81 116 LEU A N 1
ATOM 918 C CA . LEU A 1 116 ? -7.161 9.987 4.294 1.00 96.81 116 LEU A CA 1
ATOM 919 C C . LEU A 1 116 ? -6.362 8.731 3.904 1.00 96.81 116 LEU A C 1
ATOM 921 O O . LEU A 1 116 ? -5.257 8.842 3.379 1.00 96.81 116 LEU A O 1
ATOM 925 N N . VAL A 1 117 ? -6.946 7.538 4.074 1.00 96.94 117 VAL A N 1
ATOM 926 C CA . VAL A 1 117 ? -6.354 6.244 3.684 1.00 96.94 117 VAL A CA 1
ATOM 927 C C . VAL A 1 117 ? -6.069 6.161 2.175 1.00 96.94 117 VAL A C 1
ATOM 929 O O . VAL A 1 117 ? -5.193 5.403 1.761 1.00 96.94 117 VAL A O 1
ATOM 932 N N . MET A 1 118 ? -6.757 6.962 1.354 1.00 97.19 118 MET A N 1
ATOM 933 C CA . MET A 1 118 ? -6.588 6.998 -0.102 1.00 97.19 118 MET A CA 1
ATOM 934 C C . MET A 1 118 ? -5.516 7.988 -0.579 1.00 97.19 118 MET A C 1
ATOM 936 O O . MET A 1 118 ? -5.067 7.878 -1.719 1.00 97.19 118 MET A O 1
ATOM 940 N N . ILE A 1 119 ? -5.042 8.909 0.271 1.00 96.94 119 ILE A N 1
ATOM 941 C CA . ILE A 1 119 ? -3.997 9.888 -0.091 1.00 96.94 119 ILE A CA 1
ATOM 942 C C . ILE A 1 119 ? -2.739 9.234 -0.700 1.00 96.94 119 ILE A C 1
ATOM 944 O O . ILE A 1 119 ? -2.273 9.735 -1.722 1.00 96.94 119 ILE A O 1
ATOM 948 N N . PRO A 1 120 ? -2.201 8.106 -0.189 1.00 97.06 120 PRO A N 1
ATOM 949 C CA . PRO A 1 120 ? -1.030 7.467 -0.788 1.00 97.06 120 PRO A CA 1
ATOM 950 C C . PRO A 1 120 ? -1.307 6.941 -2.200 1.00 97.06 120 PRO A C 1
ATOM 952 O O . PRO A 1 120 ? -0.420 6.982 -3.048 1.00 97.06 120 PRO A O 1
ATOM 955 N N . ILE A 1 121 ? -2.535 6.481 -2.472 1.00 96.75 121 ILE A N 1
ATOM 956 C CA . ILE A 1 121 ? -2.959 6.029 -3.805 1.00 96.75 121 ILE A CA 1
ATOM 957 C C . ILE A 1 121 ? -3.038 7.220 -4.765 1.00 96.75 121 ILE A C 1
ATOM 959 O O . ILE A 1 121 ? -2.550 7.125 -5.886 1.00 96.75 121 ILE A O 1
ATOM 963 N N . LEU A 1 122 ? -3.582 8.356 -4.315 1.00 97.25 122 LEU A N 1
ATOM 964 C CA . LEU A 1 122 ? -3.652 9.586 -5.110 1.00 97.25 122 LEU A CA 1
ATOM 965 C C . LEU A 1 122 ? -2.255 10.156 -5.412 1.00 97.25 122 LEU A C 1
ATOM 967 O O . LEU A 1 122 ? -1.979 10.515 -6.554 1.00 97.25 122 LEU A O 1
ATOM 971 N N . LEU A 1 123 ? -1.351 10.177 -4.425 1.00 97.38 123 LEU A N 1
ATOM 972 C CA . LEU A 1 123 ? 0.045 10.596 -4.606 1.00 97.38 123 LEU A CA 1
ATOM 973 C C . LEU A 1 123 ? 0.815 9.647 -5.536 1.00 97.38 123 LEU A C 1
ATOM 975 O O . LEU A 1 123 ? 1.543 10.109 -6.412 1.00 97.38 123 LEU A O 1
ATOM 979 N N . GLY A 1 124 ? 0.620 8.333 -5.389 1.00 96.12 124 GLY A N 1
ATOM 980 C CA . GLY A 1 124 ? 1.189 7.331 -6.289 1.00 96.12 124 GLY A CA 1
ATOM 981 C C . GLY A 1 124 ? 0.668 7.468 -7.722 1.00 96.12 124 GLY A C 1
ATOM 982 O O . GLY A 1 124 ? 1.455 7.434 -8.660 1.00 96.12 124 GLY A O 1
ATOM 983 N N . ALA A 1 125 ? -0.635 7.698 -7.910 1.00 96.06 125 ALA A N 1
ATOM 984 C CA . ALA A 1 125 ? -1.232 7.917 -9.228 1.00 96.06 125 ALA A CA 1
ATOM 985 C C . ALA A 1 125 ? -0.745 9.224 -9.881 1.00 96.06 125 ALA A C 1
ATOM 987 O O . ALA A 1 125 ? -0.422 9.230 -11.068 1.00 96.06 125 ALA A O 1
ATOM 988 N N . ALA A 1 126 ? -0.630 10.313 -9.114 1.00 97.44 126 ALA A N 1
ATOM 989 C CA . ALA A 1 126 ? -0.066 11.573 -9.596 1.00 97.44 126 ALA A CA 1
ATOM 990 C C . ALA A 1 126 ? 1.403 11.408 -10.021 1.00 97.44 126 ALA A C 1
ATOM 992 O O . ALA A 1 126 ? 1.769 11.792 -11.132 1.00 97.44 126 ALA A O 1
ATOM 993 N N . GLY A 1 127 ? 2.223 10.763 -9.183 1.00 96.88 127 GLY A N 1
ATOM 994 C CA . GLY A 1 127 ? 3.610 10.439 -9.517 1.00 96.88 127 GLY A CA 1
ATOM 995 C C . GLY A 1 127 ? 3.728 9.512 -10.733 1.00 96.88 127 GLY A C 1
ATOM 996 O O . GLY A 1 127 ? 4.585 9.735 -11.584 1.00 96.88 127 GLY A O 1
ATOM 997 N N . PHE A 1 128 ? 2.826 8.535 -10.872 1.00 96.25 128 PHE A N 1
ATOM 998 C CA . PHE A 1 128 ? 2.774 7.655 -12.040 1.00 96.25 128 PHE A CA 1
ATOM 999 C C . PHE A 1 128 ? 2.504 8.433 -13.329 1.00 96.25 128 PHE A C 1
ATOM 1001 O O . PHE A 1 128 ? 3.213 8.233 -14.310 1.00 96.25 128 PHE A O 1
ATOM 1008 N N . MET A 1 129 ? 1.519 9.338 -13.334 1.00 96.81 129 MET A N 1
ATOM 1009 C CA . MET A 1 129 ? 1.198 10.144 -14.518 1.00 96.81 129 MET A CA 1
ATOM 1010 C C . MET A 1 129 ? 2.363 11.055 -14.930 1.00 96.81 129 MET A C 1
ATOM 1012 O O . MET A 1 129 ? 2.671 11.135 -16.117 1.00 96.81 129 MET A O 1
ATOM 1016 N N . VAL A 1 130 ? 3.046 11.686 -13.967 1.00 97.31 130 VAL A N 1
ATOM 1017 C CA . VAL A 1 130 ? 4.230 12.525 -14.233 1.00 97.31 130 VAL A CA 1
ATOM 1018 C C . VAL A 1 130 ? 5.387 11.690 -14.789 1.00 97.31 130 VAL A C 1
ATOM 1020 O O . VAL A 1 130 ? 5.891 11.996 -15.870 1.00 97.31 130 VAL A O 1
ATOM 1023 N N . GLY A 1 131 ? 5.766 10.604 -14.109 1.00 95.94 131 GLY A N 1
ATOM 1024 C CA . GLY A 1 131 ? 6.869 9.742 -14.544 1.00 95.94 131 GLY A CA 1
ATOM 1025 C C . GLY A 1 131 ? 6.598 9.029 -15.871 1.00 95.94 131 GLY A C 1
ATOM 1026 O O . GLY A 1 131 ? 7.519 8.839 -16.661 1.00 95.94 131 GLY A O 1
ATOM 1027 N N . ALA A 1 132 ? 5.341 8.684 -16.167 1.00 95.50 132 ALA A N 1
ATOM 1028 C CA . ALA A 1 132 ? 4.968 8.090 -17.448 1.00 95.50 132 ALA A CA 1
ATOM 1029 C C . ALA A 1 132 ? 5.006 9.105 -18.599 1.00 95.50 132 ALA A C 1
ATOM 1031 O O . ALA A 1 132 ? 5.457 8.758 -19.689 1.00 95.50 132 ALA A O 1
ATOM 1032 N N . ALA A 1 133 ? 4.598 10.357 -18.366 1.00 94.62 133 ALA A N 1
ATOM 1033 C CA . ALA A 1 133 ? 4.734 11.424 -19.358 1.00 94.62 133 ALA A CA 1
ATOM 1034 C C . ALA A 1 133 ? 6.212 11.740 -19.660 1.00 94.62 133 ALA A C 1
ATOM 1036 O O . ALA A 1 133 ? 6.583 11.874 -20.823 1.00 94.62 133 ALA A O 1
ATOM 1037 N N . GLN A 1 134 ? 7.063 11.791 -18.628 1.00 94.50 134 GLN A N 1
ATOM 1038 C CA . GLN A 1 134 ? 8.513 11.971 -18.779 1.00 94.50 134 GLN A CA 1
ATOM 1039 C C . GLN A 1 134 ? 9.153 10.791 -19.528 1.00 94.50 134 GLN A C 1
ATOM 1041 O O . GLN A 1 134 ? 9.806 10.988 -20.553 1.00 94.50 134 GLN A O 1
ATOM 1046 N N . GLY A 1 135 ? 8.887 9.557 -19.086 1.00 93.19 135 GLY A N 1
ATOM 1047 C CA . GLY A 1 135 ? 9.414 8.348 -19.719 1.00 93.19 135 GLY A CA 1
ATOM 1048 C C . GLY A 1 135 ? 8.979 8.180 -21.179 1.00 93.19 135 GLY A C 1
ATOM 1049 O O . GLY A 1 135 ? 9.772 7.741 -22.008 1.00 93.19 135 GLY A O 1
ATOM 1050 N N . ALA A 1 136 ? 7.753 8.575 -21.534 1.00 91.94 136 ALA A N 1
ATOM 1051 C CA . ALA A 1 136 ? 7.288 8.532 -22.921 1.00 91.94 136 ALA A CA 1
ATOM 1052 C C . ALA A 1 136 ? 8.119 9.427 -23.863 1.00 91.94 136 ALA A C 1
ATOM 1054 O O . ALA A 1 136 ? 8.341 9.028 -25.008 1.00 91.94 136 ALA A O 1
ATOM 1055 N N . GLY A 1 137 ? 8.605 10.580 -23.381 1.00 91.19 137 GLY A N 1
ATOM 1056 C CA . GLY A 1 137 ? 9.503 11.472 -24.125 1.00 91.19 137 GLY A CA 1
ATOM 1057 C C . GLY A 1 137 ? 10.961 10.996 -24.142 1.00 91.19 137 GLY A C 1
ATOM 1058 O O . GLY A 1 137 ? 11.595 10.990 -25.194 1.00 91.19 137 GLY A O 1
ATOM 1059 N N . GLU A 1 138 ? 11.483 10.516 -23.007 1.00 90.88 138 GLU A N 1
ATOM 1060 C CA . GLU A 1 138 ? 12.826 9.909 -22.925 1.00 90.88 138 GLU A CA 1
ATOM 1061 C C . GLU A 1 138 ? 13.003 8.678 -23.828 1.00 90.88 138 GLU A C 1
ATOM 1063 O O . GLU A 1 138 ? 14.120 8.356 -24.236 1.00 90.88 138 GLU A O 1
ATOM 1068 N N . TYR A 1 139 ? 11.922 7.955 -24.130 1.00 91.25 139 TYR A N 1
ATOM 1069 C CA . TYR A 1 139 ? 11.993 6.764 -24.973 1.00 91.25 139 TYR A CA 1
ATOM 1070 C C . TYR A 1 139 ? 12.551 7.071 -26.368 1.00 91.25 139 TYR A C 1
ATOM 1072 O O . TYR A 1 139 ? 13.314 6.278 -26.917 1.00 91.25 139 TYR A O 1
ATOM 1080 N N . GLU A 1 140 ? 12.195 8.220 -26.947 1.00 89.00 140 GLU A N 1
ATOM 1081 C CA . GLU A 1 140 ? 12.622 8.588 -28.299 1.00 89.00 140 GLU A CA 1
ATOM 1082 C C . GLU A 1 140 ? 14.105 8.973 -28.340 1.00 89.00 140 GLU A C 1
ATOM 1084 O O . GLU A 1 140 ? 14.818 8.542 -29.248 1.00 89.00 140 GLU A O 1
ATOM 1089 N N . THR A 1 141 ? 14.608 9.678 -27.319 1.00 89.38 141 THR A N 1
ATOM 1090 C CA . THR A 1 141 ? 16.039 10.001 -27.214 1.00 89.38 141 THR A CA 1
ATOM 1091 C C . THR A 1 141 ? 16.874 8.745 -26.968 1.00 89.38 141 THR A C 1
ATOM 1093 O O . THR A 1 141 ? 17.830 8.504 -27.705 1.00 89.38 141 THR A O 1
ATOM 1096 N N . LYS A 1 142 ? 16.474 7.871 -26.033 1.00 87.56 142 LYS A N 1
ATOM 1097 C CA . LYS A 1 142 ? 17.178 6.599 -25.774 1.00 87.56 142 LYS A CA 1
ATOM 1098 C C . LYS A 1 142 ? 17.116 5.632 -26.961 1.00 87.56 142 LYS A C 1
ATOM 1100 O O . LYS A 1 142 ? 18.077 4.900 -27.203 1.00 87.56 142 LYS A O 1
ATOM 1105 N N . ARG A 1 143 ? 16.037 5.655 -27.752 1.00 87.50 143 ARG A N 1
ATOM 1106 C CA . ARG A 1 143 ? 15.937 4.910 -29.019 1.00 87.50 143 ARG A CA 1
ATOM 1107 C C . ARG A 1 143 ? 16.886 5.463 -30.081 1.00 87.50 143 ARG A C 1
ATOM 1109 O O . ARG A 1 143 ? 17.569 4.667 -30.723 1.00 87.50 143 ARG A O 1
ATOM 1116 N N . ALA A 1 144 ? 16.965 6.783 -30.244 1.00 86.88 144 ALA A N 1
ATOM 1117 C CA . ALA A 1 144 ? 17.904 7.414 -31.171 1.00 86.88 144 ALA A CA 1
ATOM 1118 C C . ALA A 1 144 ? 19.367 7.141 -30.772 1.00 86.88 144 ALA A C 1
ATOM 1120 O O . ALA A 1 144 ? 20.175 6.776 -31.622 1.00 86.88 144 ALA A O 1
ATOM 1121 N N . GLU A 1 145 ? 19.696 7.216 -29.479 1.00 87.50 145 GLU A N 1
ATOM 1122 C CA . GLU A 1 145 ? 21.006 6.812 -28.958 1.00 87.50 145 GLU A CA 1
ATOM 1123 C C . GLU A 1 145 ? 21.338 5.341 -29.251 1.00 87.50 145 GLU A C 1
ATOM 1125 O O . GLU A 1 145 ? 22.451 5.030 -29.666 1.00 87.50 145 GLU A O 1
ATOM 1130 N N . TRP A 1 146 ? 20.396 4.420 -29.018 1.00 86.81 146 TRP A N 1
ATOM 1131 C CA . TRP A 1 146 ? 20.592 2.995 -29.301 1.00 86.81 146 TRP A CA 1
ATOM 1132 C C . TRP A 1 146 ? 20.828 2.758 -30.797 1.00 86.81 146 TRP A C 1
ATOM 1134 O O . TRP A 1 146 ? 21.738 2.019 -31.163 1.00 86.81 146 TRP A O 1
ATOM 1144 N N . GLN A 1 147 ? 20.084 3.451 -31.667 1.00 85.69 147 GLN A N 1
ATOM 1145 C CA . GLN A 1 147 ? 20.294 3.400 -33.116 1.00 85.69 147 GLN A CA 1
ATOM 1146 C C . GLN A 1 147 ? 21.659 3.977 -33.517 1.00 85.69 147 GLN A C 1
ATOM 1148 O O . GLN A 1 147 ? 22.336 3.385 -34.351 1.00 85.69 147 GLN A O 1
ATOM 1153 N N . ALA A 1 148 ? 22.110 5.066 -32.889 1.00 86.00 148 ALA A N 1
ATOM 1154 C CA . ALA A 1 148 ? 23.444 5.624 -33.108 1.00 86.00 148 ALA A CA 1
ATOM 1155 C C . ALA A 1 148 ? 24.568 4.692 -32.613 1.00 86.00 148 ALA A C 1
ATOM 1157 O O . ALA A 1 148 ? 25.619 4.628 -33.242 1.00 86.00 148 ALA A O 1
ATOM 1158 N N . ARG A 1 149 ? 24.341 3.926 -31.534 1.00 83.19 149 ARG A N 1
ATOM 1159 C CA . ARG A 1 149 ? 25.264 2.882 -31.044 1.00 83.19 149 ARG A CA 1
ATOM 1160 C C . ARG A 1 149 ? 25.287 1.619 -31.916 1.00 83.19 149 ARG A C 1
ATOM 1162 O O . ARG A 1 149 ? 26.272 0.891 -31.866 1.00 83.19 149 ARG A O 1
ATOM 1169 N N . GLN A 1 150 ? 24.232 1.348 -32.690 1.00 78.88 150 GLN A N 1
ATOM 1170 C CA . GLN A 1 150 ? 24.182 0.238 -33.656 1.00 78.88 150 GLN A CA 1
ATOM 1171 C C . GLN A 1 150 ? 24.517 0.642 -35.099 1.00 78.88 150 GLN A C 1
ATOM 1173 O O . GLN A 1 150 ? 24.701 -0.231 -35.947 1.00 78.88 150 GLN A O 1
ATOM 1178 N N . ALA A 1 151 ? 24.614 1.939 -35.399 1.00 75.50 151 ALA A N 1
ATOM 1179 C CA . ALA A 1 151 ? 25.119 2.403 -36.682 1.00 75.50 151 ALA A CA 1
ATOM 1180 C C . ALA A 1 151 ? 26.583 1.940 -36.835 1.00 75.50 151 ALA A C 1
ATOM 1182 O O . ALA A 1 151 ? 27.404 2.265 -35.975 1.00 75.50 151 ALA A O 1
ATOM 1183 N N . PRO A 1 152 ? 26.937 1.180 -37.889 1.00 61.50 152 PRO A N 1
ATOM 1184 C CA . PRO A 1 152 ? 28.304 0.708 -38.057 1.00 61.50 152 PRO A CA 1
ATOM 1185 C C . PRO A 1 152 ? 29.2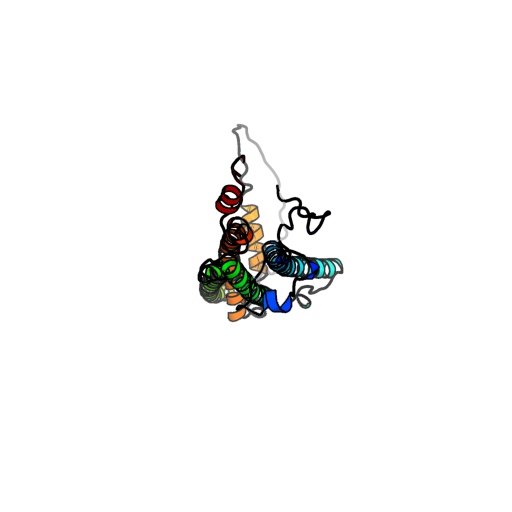35 1.906 -38.249 1.00 61.50 152 PRO A C 1
ATOM 1187 O O . PRO A 1 152 ? 29.024 2.724 -39.148 1.00 61.50 152 PRO A O 1
ATOM 1190 N N . THR A 1 153 ? 30.269 2.005 -37.412 1.00 58.00 153 THR A N 1
ATOM 1191 C CA . THR A 1 153 ? 31.281 3.059 -37.508 1.00 58.00 153 THR A CA 1
ATOM 1192 C C . THR A 1 153 ? 31.902 3.037 -38.901 1.00 58.00 153 THR A C 1
ATOM 1194 O O . THR A 1 153 ? 32.612 2.094 -39.256 1.00 58.00 153 THR A O 1
ATOM 1197 N N . ALA A 1 154 ? 31.656 4.085 -39.689 1.00 50.91 154 ALA A N 1
ATOM 1198 C CA . ALA A 1 154 ? 32.234 4.270 -41.017 1.00 50.91 154 ALA A CA 1
ATOM 1199 C C . ALA A 1 154 ? 33.738 4.600 -40.903 1.00 50.91 154 ALA A C 1
ATOM 1201 O O . ALA A 1 154 ? 34.159 5.738 -41.092 1.00 50.91 154 ALA A O 1
ATOM 1202 N N . GLY A 1 155 ? 34.528 3.595 -40.514 1.00 50.16 155 GLY A N 1
ATOM 1203 C CA . GLY A 1 155 ? 35.938 3.716 -40.139 1.00 50.16 155 GLY A CA 1
ATOM 1204 C C . GLY A 1 155 ? 36.662 2.371 -40.000 1.00 50.16 155 GLY A C 1
ATOM 1205 O O . GLY A 1 155 ? 37.786 2.259 -40.476 1.00 50.16 155 GLY A O 1
ATOM 1206 N N . ASP A 1 156 ? 36.007 1.310 -39.503 1.00 48.09 156 ASP A N 1
ATOM 1207 C CA . ASP A 1 156 ? 36.590 -0.056 -39.452 1.00 48.09 156 ASP A CA 1
ATOM 1208 C C . ASP A 1 156 ? 36.659 -0.752 -40.833 1.00 48.09 156 ASP A C 1
ATOM 1210 O O . ASP A 1 156 ? 36.906 -1.950 -40.952 1.00 48.09 156 ASP A O 1
ATOM 1214 N N . GLY A 1 157 ? 36.459 0.021 -41.904 1.00 44.97 157 GLY A N 1
ATOM 1215 C CA . GLY A 1 157 ? 36.523 -0.400 -43.300 1.00 44.97 157 GLY A CA 1
ATOM 1216 C C . GLY A 1 157 ? 37.837 -0.076 -44.015 1.00 44.97 157 GLY A C 1
ATOM 1217 O O . GLY A 1 157 ? 37.820 -0.064 -45.240 1.00 44.97 157 GLY A O 1
ATOM 1218 N N . LEU A 1 158 ? 38.940 0.220 -43.309 1.00 49.09 158 LEU A N 1
ATOM 1219 C CA . LEU A 1 158 ? 40.298 0.178 -43.882 1.00 49.09 158 LEU A CA 1
ATOM 1220 C C . LEU A 1 158 ? 41.389 0.094 -42.787 1.00 49.09 158 LEU A C 1
ATOM 1222 O O . LEU A 1 158 ? 41.833 1.108 -42.250 1.00 49.09 158 LEU A O 1
ATOM 1226 N N . ARG A 1 159 ? 41.870 -1.117 -42.473 1.00 46.25 159 ARG A N 1
ATOM 1227 C CA . ARG A 1 159 ? 43.107 -1.317 -41.691 1.00 46.25 159 ARG A CA 1
ATOM 1228 C C . ARG A 1 159 ? 43.936 -2.475 -42.250 1.00 46.25 159 ARG A C 1
ATOM 1230 O O . ARG A 1 159 ? 44.139 -3.486 -41.586 1.00 46.25 159 ARG A O 1
ATOM 1237 N N . ASP A 1 160 ? 44.389 -2.291 -43.488 1.00 39.62 160 ASP A N 1
ATOM 1238 C CA . ASP A 1 160 ? 45.305 -3.205 -44.175 1.00 39.62 160 ASP A CA 1
ATOM 1239 C C . ASP A 1 160 ? 46.644 -3.380 -43.435 1.00 39.62 160 ASP A C 1
ATOM 1241 O O . ASP A 1 160 ? 47.117 -2.510 -42.694 1.00 39.62 160 ASP A O 1
ATOM 1245 N N . ASP A 1 161 ? 47.287 -4.517 -43.696 1.00 44.06 161 ASP A N 1
ATOM 1246 C CA . ASP A 1 161 ? 48.537 -4.947 -43.078 1.00 44.06 161 ASP A CA 1
ATOM 1247 C C . ASP A 1 161 ? 49.735 -4.025 -43.388 1.00 44.06 161 ASP A C 1
ATOM 1249 O O . ASP A 1 161 ? 50.385 -4.172 -44.428 1.00 44.06 161 ASP A O 1
ATOM 1253 N N . ARG A 1 162 ? 50.099 -3.129 -42.450 1.00 41.50 162 ARG A N 1
ATOM 1254 C CA . ARG A 1 162 ? 51.494 -2.680 -42.186 1.00 41.50 162 ARG A CA 1
ATOM 1255 C C . ARG A 1 162 ? 51.614 -1.684 -41.021 1.00 41.50 162 ARG A C 1
ATOM 1257 O O . ARG A 1 162 ? 51.340 -0.505 -41.205 1.00 41.50 162 ARG A O 1
ATOM 1264 N N . ALA A 1 163 ? 52.147 -2.135 -39.877 1.00 36.75 163 ALA A N 1
ATOM 1265 C CA . ALA A 1 163 ? 53.038 -1.355 -38.989 1.00 36.75 163 ALA A CA 1
ATOM 1266 C C . ALA A 1 163 ? 53.505 -2.190 -37.772 1.00 36.75 163 ALA A C 1
ATOM 1268 O O . ALA A 1 163 ? 52.985 -2.054 -36.667 1.00 36.75 163 ALA A O 1
ATOM 1269 N N . SER A 1 164 ? 54.518 -3.043 -37.951 1.00 39.81 164 SER A N 1
ATOM 1270 C CA . SER A 1 164 ? 55.227 -3.698 -36.835 1.00 39.81 164 SER A CA 1
ATOM 1271 C C . SER A 1 164 ? 56.735 -3.462 -36.954 1.00 39.81 164 SER A C 1
ATOM 1273 O O . SER A 1 164 ? 57.446 -4.289 -37.517 1.00 39.81 164 SER A O 1
ATOM 1275 N N . ALA A 1 165 ? 57.215 -2.312 -36.463 1.00 33.50 165 ALA A N 1
ATOM 1276 C CA . ALA A 1 165 ? 58.639 -1.961 -36.351 1.00 33.50 165 ALA A CA 1
ATOM 1277 C C . ALA A 1 165 ? 58.847 -0.769 -35.384 1.00 33.50 165 ALA A C 1
ATOM 1279 O O . ALA A 1 165 ? 58.092 0.194 -35.470 1.00 33.50 165 ALA A O 1
ATOM 1280 N N . GLY A 1 166 ? 59.883 -0.809 -34.523 1.00 32.44 166 GLY A N 1
ATOM 1281 C CA . GLY A 1 166 ? 60.254 0.273 -33.578 1.00 32.44 166 GLY A CA 1
ATOM 1282 C C . GLY A 1 166 ? 59.392 0.319 -32.298 1.00 32.44 166 GLY A C 1
ATOM 1283 O O . GLY A 1 166 ? 58.206 0.597 -32.395 1.00 32.44 166 GLY A O 1
ATOM 1284 N N . GLN A 1 167 ? 59.825 0.026 -31.059 1.00 31.36 167 GLN A N 1
ATOM 1285 C CA . GLN A 1 167 ? 61.147 -0.187 -30.422 1.00 31.36 167 GLN A CA 1
ATOM 1286 C C . GLN A 1 167 ? 61.962 1.102 -30.141 1.00 31.36 167 GLN A C 1
ATOM 1288 O O . GLN A 1 167 ? 62.456 1.697 -31.092 1.00 31.36 167 GLN A O 1
ATOM 1293 N N . GLY A 1 168 ? 62.168 1.493 -28.859 1.00 26.58 168 GLY A N 1
ATOM 1294 C CA . GLY A 1 168 ? 63.176 2.531 -28.509 1.00 26.58 168 GLY A CA 1
ATOM 1295 C C . GLY A 1 168 ? 63.037 3.452 -27.263 1.00 26.58 168 GLY A C 1
ATOM 1296 O O . GLY A 1 168 ? 63.261 4.637 -27.422 1.00 26.58 168 GLY A O 1
ATOM 1297 N N . ASN A 1 169 ? 62.695 2.934 -26.072 1.00 33.28 169 ASN A N 1
ATOM 1298 C CA . ASN A 1 169 ? 63.198 3.269 -24.701 1.00 33.28 169 ASN A CA 1
ATOM 1299 C C . ASN A 1 169 ? 63.735 4.680 -24.246 1.00 33.28 169 ASN A C 1
ATOM 1301 O O . ASN A 1 169 ? 64.482 5.328 -24.971 1.00 33.28 169 ASN A O 1
ATOM 1305 N N . THR A 1 170 ? 63.598 4.980 -22.926 1.00 31.19 170 THR A N 1
ATOM 1306 C CA . THR A 1 170 ? 64.344 5.991 -22.077 1.00 31.19 170 THR A CA 1
ATOM 1307 C C . THR A 1 170 ? 64.155 7.503 -22.393 1.00 31.19 170 THR A C 1
ATOM 1309 O O . THR A 1 170 ? 63.861 7.829 -23.533 1.00 31.19 170 THR A O 1
ATOM 1312 N N . ALA A 1 171 ? 64.301 8.519 -21.509 1.00 32.41 171 ALA A N 1
ATOM 1313 C CA . ALA A 1 171 ? 64.621 8.731 -20.062 1.00 32.41 171 ALA A CA 1
ATOM 1314 C C . ALA A 1 171 ? 64.410 10.259 -19.722 1.00 32.41 171 ALA A C 1
ATOM 1316 O O . ALA A 1 171 ? 64.233 11.018 -20.672 1.00 32.41 171 ALA A O 1
ATOM 1317 N N . GLU A 1 172 ? 64.501 10.863 -18.513 1.00 31.14 172 GLU A N 1
ATOM 1318 C CA . GLU A 1 172 ? 64.347 10.516 -17.067 1.00 31.14 172 GLU A CA 1
ATOM 1319 C C . GLU A 1 172 ? 64.593 11.808 -16.195 1.00 31.14 172 GLU A C 1
ATOM 1321 O O . GLU A 1 172 ? 65.226 12.731 -16.704 1.00 31.14 172 GLU A O 1
ATOM 1326 N N . ASN A 1 173 ? 64.145 11.879 -14.916 1.00 29.92 173 ASN A N 1
ATOM 1327 C CA . ASN A 1 173 ? 64.219 13.028 -13.946 1.00 29.92 173 ASN A CA 1
ATOM 1328 C C . ASN A 1 173 ? 63.432 14.321 -14.312 1.00 29.92 173 ASN A C 1
ATOM 1330 O O . ASN A 1 173 ? 63.292 14.644 -15.486 1.00 29.92 173 ASN A O 1
ATOM 1334 N N . GLY A 1 174 ? 62.890 15.152 -13.398 1.00 26.58 174 GLY A N 1
ATOM 1335 C CA . GLY A 1 174 ? 62.779 15.213 -11.914 1.00 26.58 174 GLY A CA 1
ATOM 1336 C C . GLY A 1 174 ? 62.025 16.527 -11.523 1.00 26.58 174 GLY A C 1
ATOM 1337 O O . GLY A 1 174 ? 61.705 17.297 -12.426 1.00 26.58 174 GLY A O 1
ATOM 1338 N N . GLU A 1 175 ? 61.689 16.906 -10.277 1.00 28.62 175 GLU A N 1
ATOM 1339 C CA . GLU A 1 175 ? 61.816 16.295 -8.936 1.00 28.62 175 GLU A CA 1
ATOM 1340 C C . GLU A 1 175 ? 60.843 16.997 -7.917 1.00 28.62 175 GLU A C 1
ATOM 1342 O O . GLU A 1 175 ? 60.324 18.070 -8.211 1.00 28.62 175 GLU A O 1
ATOM 1347 N N . THR A 1 176 ? 60.572 16.370 -6.758 1.00 27.53 176 THR A N 1
ATOM 1348 C CA . THR A 1 176 ? 59.808 16.774 -5.527 1.00 27.53 176 THR A CA 1
ATOM 1349 C C . THR A 1 176 ? 59.100 18.145 -5.357 1.00 27.53 176 THR A C 1
ATOM 1351 O O . THR A 1 176 ? 59.760 19.184 -5.377 1.00 27.53 176 THR A O 1
ATOM 1354 N N . ALA A 1 177 ? 57.830 18.113 -4.899 1.00 29.97 177 ALA A N 1
ATOM 1355 C CA . ALA A 1 177 ? 57.328 18.759 -3.654 1.00 29.97 177 ALA A CA 1
ATOM 1356 C C . ALA A 1 177 ? 55.874 18.308 -3.323 1.00 29.97 177 ALA A C 1
ATOM 1358 O O . ALA A 1 177 ? 55.107 18.033 -4.245 1.00 29.97 177 ALA A O 1
ATOM 1359 N N . ASP A 1 178 ? 55.499 18.238 -2.037 1.00 28.80 178 ASP A N 1
ATOM 1360 C CA . ASP A 1 178 ? 54.196 17.734 -1.542 1.00 28.80 178 ASP A CA 1
ATOM 1361 C C . ASP A 1 178 ? 53.133 18.831 -1.301 1.00 28.80 178 ASP A C 1
ATOM 1363 O O . ASP A 1 178 ? 53.488 19.950 -0.932 1.00 28.80 178 ASP A O 1
ATOM 1367 N N . ASP A 1 179 ? 51.837 18.480 -1.400 1.00 28.44 179 ASP A N 1
ATOM 1368 C CA . ASP A 1 179 ? 50.740 19.080 -0.604 1.00 28.44 179 ASP A CA 1
ATOM 1369 C C . ASP A 1 179 ? 49.489 18.153 -0.558 1.00 28.44 179 ASP A C 1
ATOM 1371 O O . ASP A 1 179 ? 49.371 17.223 -1.363 1.00 28.44 179 ASP A O 1
ATOM 1375 N N . GLU A 1 180 ? 48.570 18.345 0.400 1.00 31.88 180 GLU A N 1
ATOM 1376 C CA . GLU A 1 180 ? 47.606 17.304 0.839 1.00 31.88 180 GLU A CA 1
ATOM 1377 C C . GLU A 1 180 ? 46.161 17.359 0.259 1.00 31.88 180 GLU A C 1
ATOM 1379 O O . GLU A 1 180 ? 45.433 18.323 0.479 1.00 31.88 180 GLU A O 1
ATOM 1384 N N . ALA A 1 181 ? 45.690 16.211 -0.275 1.00 29.91 181 ALA A N 1
ATOM 1385 C CA . ALA A 1 181 ? 44.292 15.699 -0.249 1.00 29.91 181 ALA A CA 1
ATOM 1386 C C . ALA A 1 181 ? 43.149 16.504 -0.958 1.00 29.91 181 ALA A C 1
ATOM 1388 O O . ALA A 1 181 ? 43.340 17.650 -1.357 1.00 29.91 181 ALA A O 1
ATOM 1389 N N . PRO A 1 182 ? 41.913 15.952 -1.126 1.00 37.50 182 PRO A N 1
ATOM 1390 C CA . PRO A 1 182 ? 41.421 14.588 -0.867 1.00 37.50 182 PRO A CA 1
ATOM 1391 C C . PRO A 1 182 ? 40.885 13.843 -2.123 1.00 37.50 182 PRO A C 1
ATOM 1393 O O . PRO A 1 182 ? 40.888 14.355 -3.239 1.00 37.50 182 PRO A O 1
ATOM 1396 N N . GLU A 1 183 ? 40.404 12.609 -1.929 1.00 34.03 183 GLU A N 1
ATOM 1397 C CA . GLU A 1 183 ? 39.951 11.685 -2.984 1.00 34.03 183 GLU A CA 1
ATOM 1398 C C . GLU A 1 183 ? 38.618 12.080 -3.660 1.00 34.03 183 GLU A C 1
ATOM 1400 O O . GLU A 1 183 ? 37.590 12.225 -2.998 1.00 34.03 183 GLU A O 1
ATOM 1405 N N . ASP A 1 184 ? 38.580 12.111 -4.998 1.00 33.62 184 ASP A N 1
ATOM 1406 C CA . ASP A 1 184 ? 37.335 12.218 -5.782 1.00 33.62 184 ASP A CA 1
ATOM 1407 C C . ASP A 1 184 ? 36.694 10.840 -6.039 1.00 33.62 184 ASP A C 1
ATOM 1409 O O . ASP A 1 184 ? 36.494 10.394 -7.171 1.00 33.62 184 ASP A O 1
ATOM 1413 N N . SER A 1 185 ? 36.359 10.138 -4.957 1.00 35.75 185 SER A N 1
ATOM 1414 C CA . SER A 1 185 ? 35.695 8.825 -4.998 1.00 35.75 185 SER A CA 1
ATOM 1415 C C . SER A 1 185 ? 34.208 8.894 -5.396 1.00 35.75 185 SER A C 1
ATOM 1417 O O . SER A 1 185 ? 33.543 7.867 -5.531 1.00 35.75 185 SER A O 1
ATOM 1419 N N . SER A 1 186 ? 33.673 10.101 -5.620 1.00 37.69 186 SER A N 1
ATOM 1420 C CA . SER A 1 186 ? 32.236 10.356 -5.790 1.00 37.69 186 SER A CA 1
ATOM 1421 C C . SER A 1 186 ? 31.703 10.183 -7.221 1.00 37.69 186 SER A C 1
ATOM 1423 O O . SER A 1 186 ? 30.503 9.975 -7.407 1.00 37.69 186 SER A O 1
ATOM 1425 N N . LYS A 1 187 ? 32.572 10.231 -8.241 1.00 37.25 187 LYS A N 1
ATOM 1426 C CA . LYS A 1 187 ? 32.161 10.137 -9.656 1.00 37.25 187 LYS A CA 1
ATOM 1427 C C . LYS A 1 187 ? 31.942 8.703 -10.138 1.00 37.25 187 LYS A C 1
ATOM 1429 O O . LYS A 1 187 ? 30.988 8.454 -10.877 1.00 37.25 187 LYS A O 1
ATOM 1434 N N . GLU A 1 188 ? 32.764 7.747 -9.696 1.00 35.91 188 GLU A N 1
ATOM 1435 C CA . GLU A 1 188 ? 32.688 6.367 -10.200 1.00 35.91 188 GLU A CA 1
ATOM 1436 C C . GLU A 1 188 ? 31.366 5.656 -9.868 1.00 35.91 188 GLU A C 1
ATOM 1438 O O . GLU A 1 188 ? 30.890 4.860 -10.678 1.00 35.91 188 GLU A O 1
ATOM 1443 N N . GLU A 1 189 ? 30.744 5.915 -8.710 1.00 36.03 189 GLU A N 1
ATOM 1444 C CA . GLU A 1 189 ? 29.444 5.304 -8.378 1.00 36.03 189 GLU A CA 1
ATOM 1445 C C . GLU A 1 189 ? 28.304 5.815 -9.271 1.00 36.03 189 GLU A C 1
ATOM 1447 O O . GLU A 1 189 ? 27.392 5.051 -9.608 1.00 36.03 189 GLU A O 1
ATOM 1452 N N . GLY A 1 190 ? 28.357 7.089 -9.674 1.00 32.50 190 GLY A N 1
ATOM 1453 C CA . GLY A 1 190 ? 27.424 7.662 -10.642 1.00 32.50 190 GLY A CA 1
ATOM 1454 C C . GLY A 1 190 ? 27.595 7.011 -12.011 1.00 32.50 190 GLY A C 1
ATOM 1455 O O . GLY A 1 190 ? 26.639 6.476 -12.575 1.00 32.50 190 GLY A O 1
ATOM 1456 N N . GLU A 1 191 ? 28.832 6.959 -12.506 1.00 33.62 191 GLU A N 1
ATOM 1457 C CA . GLU A 1 191 ? 29.128 6.410 -13.830 1.00 33.62 191 GLU A CA 1
ATOM 1458 C C . GLU A 1 191 ? 28.840 4.900 -13.920 1.00 33.62 191 GLU A C 1
ATOM 1460 O O . GLU A 1 191 ? 28.280 4.433 -14.914 1.00 33.62 191 GLU A O 1
ATOM 1465 N N . LYS A 1 192 ? 29.118 4.126 -12.860 1.00 34.69 192 LYS A N 1
ATOM 1466 C CA . LYS A 1 192 ? 28.774 2.692 -12.784 1.00 34.69 192 LYS A CA 1
ATOM 1467 C C . LYS A 1 192 ? 27.258 2.455 -12.757 1.00 34.69 192 LYS A C 1
ATOM 1469 O O . LYS A 1 192 ? 26.797 1.490 -13.371 1.00 34.69 192 LYS A O 1
ATOM 1474 N N . ARG A 1 193 ? 26.469 3.335 -12.122 1.00 41.09 193 ARG A N 1
ATOM 1475 C CA . ARG A 1 193 ? 24.994 3.286 -12.190 1.00 41.09 193 ARG A CA 1
ATOM 1476 C C . ARG A 1 193 ? 24.473 3.608 -13.590 1.00 41.09 193 ARG A C 1
ATOM 1478 O O . ARG A 1 193 ? 23.656 2.848 -14.104 1.00 41.09 193 ARG A O 1
ATOM 1485 N N . GLU A 1 194 ? 24.963 4.672 -14.225 1.00 39.88 194 GLU A N 1
ATOM 1486 C CA . GLU A 1 194 ? 24.534 5.025 -15.584 1.00 39.88 194 GLU A CA 1
ATOM 1487 C C . GLU A 1 194 ? 24.930 3.965 -16.616 1.00 39.88 194 GLU A C 1
ATOM 1489 O O . GLU A 1 194 ? 24.111 3.591 -17.455 1.00 39.88 194 GLU A O 1
ATOM 1494 N N . ARG A 1 195 ? 26.149 3.417 -16.539 1.00 37.09 195 ARG A N 1
ATOM 1495 C CA . ARG A 1 195 ? 26.614 2.347 -17.437 1.00 37.09 195 ARG A CA 1
ATOM 1496 C C . ARG A 1 195 ? 25.714 1.108 -17.358 1.00 37.09 195 ARG A C 1
ATOM 1498 O O . ARG A 1 195 ? 25.330 0.570 -18.394 1.00 37.09 195 ARG A O 1
ATOM 1505 N N . GLY A 1 196 ? 25.293 0.734 -16.147 1.00 40.28 196 GLY A N 1
ATOM 1506 C CA . GLY A 1 196 ? 24.367 -0.376 -15.903 1.00 40.28 196 GLY A CA 1
ATOM 1507 C C . GLY A 1 196 ? 22.934 -0.172 -16.421 1.00 40.28 196 GLY A C 1
ATOM 1508 O O . GLY A 1 196 ? 22.231 -1.165 -16.611 1.00 40.28 196 GLY A O 1
ATOM 1509 N N . GLU A 1 197 ? 22.491 1.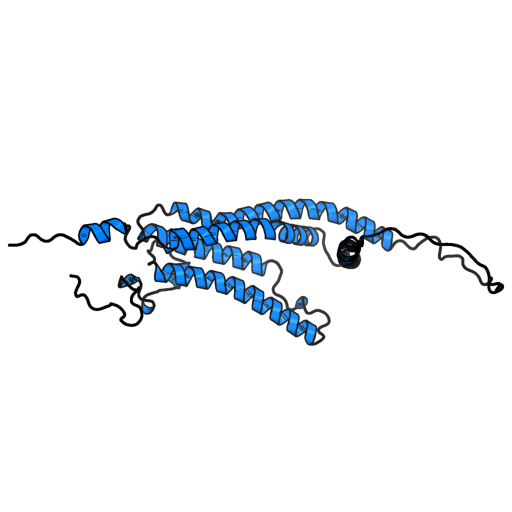066 -16.677 1.00 45.53 197 GLU A N 1
ATOM 1510 C CA . GLU A 1 197 ? 21.232 1.345 -17.393 1.00 45.53 197 GLU A CA 1
ATOM 1511 C C . GLU A 1 197 ? 21.436 1.512 -18.909 1.00 45.53 197 GLU A C 1
ATOM 1513 O O . GLU A 1 197 ? 20.600 1.046 -19.685 1.00 45.53 197 GLU A O 1
ATOM 1518 N N . ARG A 1 198 ? 22.553 2.111 -19.351 1.00 45.56 198 ARG A N 1
ATOM 1519 C CA . ARG A 1 198 ? 22.878 2.316 -20.779 1.00 45.56 198 ARG A CA 1
ATOM 1520 C C . ARG A 1 198 ? 23.010 0.998 -21.557 1.00 45.56 198 ARG A C 1
ATOM 1522 O O . ARG A 1 198 ? 22.666 0.970 -22.735 1.00 45.56 198 ARG A O 1
ATOM 1529 N N . GLU A 1 199 ? 23.436 -0.086 -20.906 1.00 49.78 199 GLU A N 1
ATOM 1530 C CA . GLU A 1 199 ? 23.504 -1.438 -21.495 1.00 49.78 199 GLU A CA 1
ATOM 1531 C C . GLU A 1 199 ? 22.168 -2.217 -21.457 1.00 49.78 199 GLU A C 1
ATOM 1533 O O . GLU A 1 199 ? 22.074 -3.285 -22.057 1.00 49.78 199 GLU A O 1
ATOM 1538 N N . ARG A 1 200 ? 21.122 -1.714 -20.779 1.00 55.81 200 ARG A N 1
ATOM 1539 C CA . ARG A 1 200 ? 19.837 -2.431 -20.599 1.00 55.81 200 ARG A CA 1
ATOM 1540 C C . ARG A 1 200 ? 18.690 -1.956 -21.485 1.00 55.81 200 ARG A C 1
ATOM 1542 O O . ARG A 1 200 ? 17.694 -2.666 -21.602 1.00 55.81 200 ARG A O 1
ATOM 1549 N N . PHE A 1 201 ? 18.777 -0.765 -22.073 1.00 67.69 201 PHE A N 1
ATOM 1550 C CA . PHE A 1 201 ? 17.705 -0.256 -22.927 1.00 67.69 201 PHE A CA 1
ATOM 1551 C C . PHE A 1 201 ? 17.805 -0.835 -24.344 1.00 67.69 201 PHE A C 1
ATOM 1553 O O . PHE A 1 201 ? 18.583 -0.353 -25.166 1.00 67.69 201 PHE A O 1
ATOM 1560 N N . ASP A 1 202 ? 16.982 -1.844 -24.631 1.00 75.19 202 ASP A N 1
ATOM 1561 C CA . ASP A 1 202 ? 16.756 -2.372 -25.977 1.00 75.19 202 ASP A CA 1
ATOM 1562 C C . ASP A 1 202 ? 15.322 -2.028 -26.446 1.00 75.19 202 ASP A C 1
ATOM 1564 O O . ASP A 1 202 ? 14.353 -2.598 -25.928 1.00 75.19 202 ASP A O 1
ATOM 1568 N N . PRO A 1 203 ? 15.146 -1.114 -27.423 1.00 74.19 203 PRO A N 1
ATOM 1569 C CA . PRO A 1 203 ? 13.841 -0.733 -27.958 1.00 74.19 203 PRO A CA 1
ATOM 1570 C C . PRO A 1 203 ? 13.199 -1.814 -28.846 1.00 74.19 203 PRO A C 1
ATOM 1572 O O . PRO A 1 203 ? 12.057 -1.636 -29.266 1.00 74.19 203 PRO A O 1
ATOM 1575 N N . THR A 1 204 ? 13.890 -2.921 -29.148 1.00 74.06 204 THR A N 1
ATOM 1576 C CA . THR A 1 204 ? 13.280 -4.107 -29.779 1.00 74.06 204 THR A CA 1
ATOM 1577 C C . THR A 1 204 ? 12.576 -5.009 -28.763 1.00 74.06 204 THR A C 1
ATOM 1579 O O . THR A 1 204 ? 11.640 -5.717 -29.128 1.00 74.06 204 THR A O 1
ATOM 1582 N N . GLN A 1 205 ? 12.979 -4.938 -27.488 1.00 77.25 205 GLN A N 1
ATOM 1583 C CA . GLN A 1 205 ? 12.401 -5.710 -26.384 1.00 77.25 205 GLN A CA 1
ATOM 1584 C C . GLN A 1 205 ? 11.427 -4.874 -25.540 1.00 77.25 205 GLN A C 1
ATOM 1586 O O . GLN A 1 205 ? 10.386 -5.379 -25.132 1.00 77.25 205 GLN A O 1
ATOM 1591 N N . THR A 1 206 ? 11.725 -3.588 -25.310 1.00 82.19 206 THR A N 1
ATOM 1592 C CA . THR A 1 206 ? 10.893 -2.687 -24.492 1.00 82.19 206 THR A CA 1
ATOM 1593 C C . THR A 1 206 ? 10.067 -1.740 -25.363 1.00 82.19 206 THR A C 1
ATOM 1595 O O . THR A 1 206 ? 10.608 -0.905 -26.094 1.00 82.19 206 THR A O 1
ATOM 1598 N N . SER A 1 207 ? 8.739 -1.801 -25.244 1.00 88.19 207 SER A N 1
ATOM 1599 C CA . SER A 1 207 ? 7.841 -0.862 -25.938 1.00 88.19 207 SER A CA 1
ATOM 1600 C C . SER A 1 207 ? 7.817 0.529 -25.278 1.00 88.19 207 SER A C 1
ATOM 1602 O O . SER A 1 207 ? 8.001 0.646 -24.068 1.00 88.19 207 SER A O 1
ATOM 1604 N N . GLN A 1 208 ? 7.504 1.596 -26.030 1.00 89.12 208 GLN A N 1
ATOM 1605 C CA . GLN A 1 208 ? 7.371 2.962 -25.474 1.00 89.12 208 GLN A CA 1
ATOM 1606 C C . GLN A 1 208 ? 6.380 3.023 -24.302 1.00 89.12 208 GLN A C 1
ATOM 1608 O O . GLN A 1 208 ? 6.652 3.650 -23.280 1.00 89.12 208 GLN A O 1
ATOM 1613 N N . ARG A 1 209 ? 5.246 2.318 -24.425 1.00 89.19 209 ARG A N 1
ATOM 1614 C CA . ARG A 1 209 ? 4.223 2.209 -23.373 1.00 89.19 209 ARG A CA 1
ATOM 1615 C C . ARG A 1 209 ? 4.768 1.548 -22.108 1.00 89.19 209 ARG A C 1
ATOM 1617 O O . ARG A 1 209 ? 4.394 1.939 -21.007 1.00 89.19 209 ARG A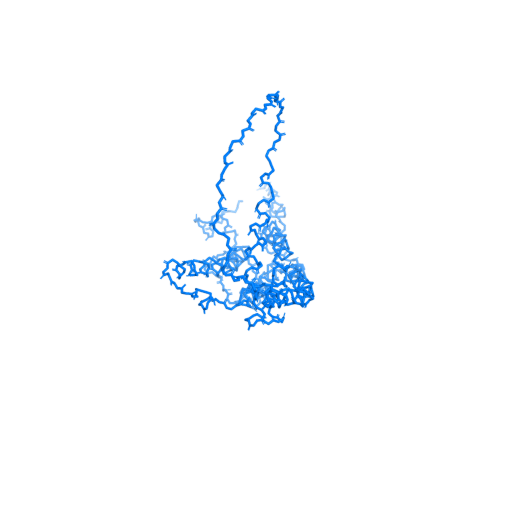 O 1
ATOM 1624 N N . GLU A 1 210 ? 5.611 0.538 -22.264 1.00 88.44 210 GLU A N 1
ATOM 1625 C CA . GLU A 1 210 ? 6.208 -0.195 -21.155 1.00 88.44 210 GLU A CA 1
ATOM 1626 C C . GLU A 1 210 ? 7.316 0.604 -20.475 1.00 88.44 210 GLU A C 1
ATOM 1628 O O . GLU A 1 210 ? 7.289 0.733 -19.255 1.00 88.44 210 GLU A O 1
ATOM 1633 N N . TYR A 1 211 ? 8.218 1.224 -21.240 1.00 90.00 211 TYR A N 1
ATOM 1634 C CA . TYR A 1 211 ? 9.234 2.124 -20.694 1.00 90.00 211 TYR A CA 1
ATOM 1635 C C . TYR A 1 211 ? 8.588 3.288 -19.921 1.00 90.00 211 TYR A C 1
ATOM 1637 O O . TYR A 1 211 ? 8.955 3.556 -18.776 1.00 90.00 211 TYR A O 1
ATOM 1645 N N . ALA A 1 212 ? 7.545 3.909 -20.485 1.00 92.88 212 ALA A N 1
ATOM 1646 C CA . ALA A 1 212 ? 6.743 4.918 -19.797 1.00 92.88 212 ALA A CA 1
ATOM 1647 C C . ALA A 1 212 ? 6.076 4.368 -18.520 1.00 92.88 212 ALA A C 1
ATOM 1649 O O . ALA A 1 212 ? 6.119 5.014 -17.476 1.00 92.88 212 ALA A O 1
ATOM 1650 N N . ALA A 1 213 ? 5.503 3.160 -18.549 1.00 90.94 213 ALA A N 1
ATOM 1651 C CA . ALA A 1 213 ? 4.914 2.548 -17.357 1.00 90.94 213 ALA A CA 1
ATOM 1652 C C . ALA A 1 213 ? 5.962 2.240 -16.269 1.00 90.94 213 ALA A C 1
ATOM 1654 O O . ALA A 1 213 ? 5.691 2.458 -15.088 1.00 90.94 213 ALA A O 1
ATOM 1655 N N . GLN A 1 214 ? 7.164 1.788 -16.640 1.00 89.38 214 GLN A N 1
ATOM 1656 C CA . GLN A 1 214 ? 8.272 1.561 -15.707 1.00 89.38 214 GLN A CA 1
ATOM 1657 C C . GLN A 1 214 ? 8.768 2.882 -15.091 1.00 89.38 214 GLN A C 1
ATOM 1659 O O . GLN A 1 214 ? 8.936 2.959 -13.873 1.00 89.38 214 GLN A O 1
ATOM 1664 N N . ALA A 1 215 ? 8.935 3.939 -15.894 1.00 92.12 215 ALA A N 1
ATOM 1665 C CA . ALA A 1 215 ? 9.279 5.280 -15.414 1.00 92.12 215 ALA A CA 1
ATOM 1666 C C . ALA A 1 215 ? 8.201 5.844 -14.467 1.00 92.12 215 ALA A C 1
ATOM 1668 O O . ALA A 1 215 ? 8.517 6.324 -13.376 1.00 92.12 215 ALA A O 1
ATOM 1669 N N . GLY A 1 216 ? 6.922 5.682 -14.821 1.00 93.19 216 GLY A N 1
ATOM 1670 C CA . GLY A 1 216 ? 5.781 6.010 -13.966 1.00 93.19 216 GLY A CA 1
ATOM 1671 C C . GLY A 1 216 ? 5.813 5.267 -12.629 1.00 93.19 216 GLY A C 1
ATOM 1672 O O . GLY A 1 216 ? 5.694 5.896 -11.582 1.00 93.19 216 GLY A O 1
ATOM 1673 N N . LEU A 1 217 ? 6.030 3.947 -12.623 1.00 91.94 217 LEU A N 1
ATOM 1674 C CA . LEU A 1 217 ? 6.126 3.160 -11.384 1.00 91.94 217 LEU A CA 1
ATOM 1675 C C . LEU A 1 217 ? 7.316 3.585 -10.506 1.00 91.94 217 LEU A C 1
ATOM 1677 O O . LEU A 1 217 ? 7.169 3.674 -9.285 1.00 91.94 217 LEU A O 1
ATOM 1681 N N . ARG A 1 218 ? 8.472 3.906 -11.108 1.00 91.00 218 ARG A N 1
ATOM 1682 C CA . ARG A 1 218 ? 9.642 4.443 -10.388 1.00 91.00 218 ARG A CA 1
ATOM 1683 C C . ARG A 1 218 ? 9.304 5.778 -9.719 1.00 91.00 218 ARG A C 1
ATOM 1685 O O . ARG A 1 218 ? 9.495 5.907 -8.510 1.00 91.00 218 ARG A O 1
ATOM 1692 N N . PHE A 1 219 ? 8.737 6.731 -10.459 1.00 95.12 219 PHE A N 1
ATOM 1693 C CA . PHE A 1 219 ? 8.404 8.065 -9.943 1.00 95.12 219 PHE A CA 1
ATOM 1694 C C . PHE A 1 219 ? 7.243 8.044 -8.929 1.00 95.12 219 PHE A C 1
ATOM 1696 O O . PHE A 1 219 ? 7.245 8.802 -7.962 1.00 95.12 219 PHE A O 1
ATOM 1703 N N . ALA A 1 220 ? 6.279 7.131 -9.088 1.00 94.81 220 ALA A N 1
ATOM 1704 C CA . ALA A 1 220 ? 5.182 6.912 -8.143 1.00 94.81 220 ALA A CA 1
ATOM 1705 C C . ALA A 1 220 ? 5.641 6.415 -6.763 1.00 94.81 220 ALA A C 1
ATOM 1707 O O . ALA A 1 220 ? 4.977 6.691 -5.761 1.00 94.81 220 ALA A O 1
ATOM 1708 N N . SER A 1 221 ? 6.751 5.670 -6.704 1.00 91.88 221 SER A N 1
ATOM 1709 C CA . SER A 1 221 ? 7.160 4.927 -5.506 1.00 91.88 221 SER A CA 1
ATOM 1710 C C . SER A 1 221 ? 7.426 5.819 -4.286 1.00 91.88 221 SER A C 1
ATOM 1712 O O . SER A 1 221 ? 6.929 5.526 -3.198 1.00 91.88 221 SER A O 1
ATOM 1714 N N . LEU A 1 222 ? 8.148 6.932 -4.457 1.00 94.69 222 LEU A N 1
ATOM 1715 C CA . LEU A 1 222 ? 8.544 7.813 -3.355 1.00 94.69 222 LEU A CA 1
ATOM 1716 C C . LEU A 1 222 ? 7.367 8.646 -2.792 1.00 94.69 222 LEU A C 1
ATOM 1718 O O . LEU A 1 222 ? 7.162 8.595 -1.576 1.00 94.69 222 LEU A O 1
ATOM 1722 N N . PRO A 1 223 ? 6.529 9.335 -3.602 1.00 96.06 223 PRO A N 1
ATOM 1723 C CA . PRO A 1 223 ? 5.318 9.999 -3.107 1.00 96.06 223 PRO A CA 1
ATOM 1724 C C . PRO A 1 223 ? 4.341 9.032 -2.423 1.00 96.06 223 PRO A C 1
ATOM 1726 O O . PRO A 1 223 ? 3.777 9.361 -1.376 1.00 96.06 223 PRO A O 1
ATOM 1729 N N . TRP A 1 224 ? 4.174 7.821 -2.970 1.00 96.12 224 TRP A N 1
ATOM 1730 C CA . TRP A 1 224 ? 3.356 6.772 -2.356 1.00 96.12 224 TRP A CA 1
ATOM 1731 C C . TRP A 1 224 ? 3.913 6.317 -1.000 1.00 96.12 224 TRP A C 1
ATOM 1733 O O . TRP A 1 224 ? 3.147 6.182 -0.043 1.00 96.12 224 TRP A O 1
ATOM 1743 N N . ALA A 1 225 ? 5.228 6.104 -0.887 1.00 94.62 225 ALA A N 1
ATOM 1744 C CA . ALA A 1 225 ? 5.868 5.671 0.354 1.00 94.62 225 ALA A CA 1
ATOM 1745 C C . ALA A 1 225 ? 5.778 6.745 1.452 1.00 94.62 225 ALA A C 1
ATOM 1747 O O . ALA A 1 225 ? 5.388 6.438 2.579 1.00 94.62 225 ALA A O 1
ATOM 1748 N N . ILE A 1 226 ? 6.047 8.012 1.112 1.00 96.94 226 ILE A N 1
ATOM 1749 C CA . ILE A 1 226 ? 5.925 9.151 2.036 1.00 96.94 226 ILE A CA 1
ATOM 1750 C C . ILE A 1 226 ? 4.471 9.307 2.504 1.00 96.94 226 ILE A C 1
ATOM 1752 O O . ILE A 1 226 ? 4.212 9.368 3.707 1.00 96.94 226 ILE A O 1
ATOM 1756 N N . GLY A 1 227 ? 3.502 9.291 1.582 1.00 97.06 227 GLY A N 1
ATOM 1757 C CA . GLY A 1 227 ? 2.080 9.326 1.936 1.00 97.06 227 GLY A CA 1
ATOM 1758 C C . GLY A 1 227 ? 1.669 8.151 2.831 1.00 97.06 227 GLY A C 1
ATOM 1759 O O . GLY A 1 227 ? 0.954 8.336 3.817 1.00 97.06 227 GLY A O 1
ATOM 1760 N N . SER A 1 228 ? 2.157 6.944 2.528 1.00 96.19 228 SER A N 1
ATOM 1761 C CA . SER A 1 228 ? 1.882 5.733 3.313 1.00 96.19 228 SER A CA 1
ATOM 1762 C C . SER A 1 228 ? 2.447 5.818 4.732 1.00 96.19 228 SER A C 1
ATOM 1764 O O . SER A 1 228 ? 1.784 5.365 5.664 1.00 96.19 228 SER A O 1
ATOM 1766 N N . LEU A 1 229 ? 3.619 6.436 4.920 1.00 96.19 229 LEU A N 1
ATOM 1767 C CA . LEU A 1 229 ? 4.203 6.691 6.239 1.00 96.19 229 LEU A CA 1
ATOM 1768 C C . LEU A 1 229 ? 3.310 7.623 7.074 1.00 96.19 229 LEU A C 1
ATOM 1770 O O . LEU A 1 229 ? 2.993 7.297 8.219 1.00 96.19 229 LEU A O 1
ATOM 1774 N N . PHE A 1 230 ? 2.838 8.737 6.503 1.00 97.62 230 PHE A N 1
ATOM 1775 C CA . PHE A 1 230 ? 1.918 9.646 7.201 1.00 97.62 230 PHE A CA 1
ATOM 1776 C C . PHE A 1 230 ? 0.588 8.969 7.562 1.00 97.62 230 PHE A C 1
ATOM 1778 O O . PHE A 1 230 ? 0.130 9.091 8.700 1.00 97.62 230 PHE A O 1
ATOM 1785 N N . VAL A 1 231 ? -0.007 8.199 6.642 1.00 97.06 231 VAL A N 1
ATOM 1786 C CA . VAL A 1 231 ? -1.240 7.439 6.918 1.00 97.06 231 VAL A CA 1
ATOM 1787 C C . VAL A 1 231 ? -1.015 6.361 7.979 1.00 97.06 231 VAL A C 1
ATOM 1789 O O . VAL A 1 231 ? -1.871 6.192 8.846 1.00 97.06 231 VAL A O 1
ATOM 1792 N N . MET A 1 232 ? 0.124 5.660 7.975 1.00 96.31 232 MET A N 1
ATOM 1793 C CA . MET A 1 232 ? 0.482 4.690 9.017 1.00 96.31 232 MET A CA 1
ATOM 1794 C C . MET A 1 232 ? 0.575 5.354 10.393 1.00 96.31 232 MET A C 1
ATOM 1796 O O . MET A 1 232 ? -0.038 4.874 11.347 1.00 96.31 232 MET A O 1
ATOM 1800 N N . LEU A 1 233 ? 1.300 6.471 10.498 1.00 96.75 233 LEU A N 1
ATOM 1801 C CA . LEU A 1 233 ? 1.435 7.212 11.752 1.00 96.75 233 LEU A CA 1
ATOM 1802 C C . LEU A 1 233 ? 0.072 7.712 12.247 1.00 96.75 233 LEU A C 1
ATOM 1804 O O . LEU A 1 233 ? -0.252 7.527 13.414 1.00 96.75 233 LEU A O 1
ATOM 1808 N N . TRP A 1 234 ? -0.775 8.251 11.371 1.00 97.25 234 TRP A N 1
ATOM 1809 C CA . TRP A 1 234 ? -2.141 8.652 11.723 1.00 97.25 234 TRP A CA 1
ATOM 1810 C C . TRP A 1 234 ? -3.023 7.463 12.166 1.00 97.25 234 TRP A C 1
ATOM 1812 O O . TRP A 1 234 ? -3.701 7.548 13.195 1.00 97.25 234 TRP A O 1
ATOM 1822 N N . SER A 1 235 ? -2.950 6.327 11.460 1.00 96.12 235 SER A N 1
ATOM 1823 C CA . SER A 1 235 ? -3.679 5.091 11.798 1.00 96.12 235 SER A CA 1
ATOM 1824 C C . SER A 1 235 ? -3.316 4.591 13.201 1.00 96.12 235 SER A C 1
ATOM 1826 O O . SER A 1 235 ? -4.194 4.256 13.994 1.00 96.12 235 SER A O 1
ATOM 1828 N N . LEU A 1 236 ? -2.020 4.557 13.529 1.00 93.81 236 LEU A N 1
ATOM 1829 C CA . LEU A 1 236 ? -1.512 3.996 14.784 1.00 93.81 236 LEU A CA 1
ATOM 1830 C C . LEU A 1 236 ? -1.575 4.982 15.957 1.00 93.81 236 LEU A C 1
ATOM 1832 O O . LEU A 1 236 ? -1.888 4.584 17.080 1.00 93.81 236 LEU A O 1
ATOM 1836 N N . LEU A 1 237 ? -1.271 6.263 15.727 1.00 94.88 237 LEU A N 1
ATOM 1837 C CA . LEU A 1 237 ? -1.188 7.260 16.795 1.00 94.88 237 LEU A CA 1
ATOM 1838 C C . LEU A 1 237 ? -2.557 7.826 17.188 1.00 94.88 237 LEU A C 1
ATOM 1840 O O . LEU A 1 237 ? -2.736 8.146 18.365 1.00 94.88 237 LEU A O 1
ATOM 1844 N N . TRP A 1 238 ? -3.496 7.930 16.236 1.00 95.12 238 TRP A N 1
ATOM 1845 C CA . TRP A 1 238 ? -4.835 8.491 16.446 1.00 95.12 238 TRP A CA 1
ATOM 1846 C C . TRP A 1 238 ? -5.933 7.424 16.359 1.00 95.12 238 TRP A C 1
ATOM 1848 O O . TRP A 1 238 ? -6.550 7.117 17.378 1.00 95.12 238 TRP A O 1
ATOM 1858 N N . VAL A 1 239 ? -6.155 6.808 15.190 1.00 94.81 239 VAL A N 1
ATOM 1859 C CA . VAL A 1 239 ? -7.326 5.930 14.944 1.00 94.81 239 VAL A CA 1
ATOM 1860 C C . VAL A 1 239 ? -7.335 4.707 15.873 1.00 94.81 239 VAL A C 1
ATOM 1862 O O . VAL A 1 239 ? -8.336 4.430 16.539 1.00 94.81 239 VAL A O 1
ATOM 1865 N N . GLY A 1 240 ? -6.194 4.025 15.995 1.00 91.00 240 GLY A N 1
ATOM 1866 C CA . GLY A 1 240 ? -5.983 2.891 16.901 1.00 91.00 240 GLY A CA 1
ATOM 1867 C C . GLY A 1 240 ? -5.946 3.255 18.393 1.00 91.00 240 GLY A C 1
ATOM 1868 O O . GLY A 1 240 ? -5.932 2.357 19.234 1.00 91.00 240 GLY A O 1
ATOM 1869 N N . ARG A 1 241 ? -5.961 4.550 18.744 1.00 90.69 241 ARG A N 1
ATOM 1870 C CA . ARG A 1 241 ? -6.037 5.045 20.132 1.00 90.69 241 ARG A CA 1
ATOM 1871 C C . ARG A 1 241 ? -7.378 5.675 20.504 1.00 90.69 241 ARG A C 1
ATOM 1873 O O . ARG A 1 241 ? -7.571 6.023 21.668 1.00 90.69 241 ARG A O 1
ATOM 1880 N N . LEU A 1 242 ? -8.318 5.791 19.564 1.00 90.62 242 LEU A N 1
ATOM 1881 C CA . LEU A 1 242 ? -9.686 6.198 19.879 1.00 90.62 242 LEU A CA 1
ATOM 1882 C C . LEU A 1 242 ? -10.328 5.212 20.880 1.00 90.62 242 LEU A C 1
ATOM 1884 O O . LEU A 1 242 ? -10.068 4.009 20.786 1.00 90.62 242 LEU A O 1
ATOM 1888 N N . PRO A 1 243 ? -11.179 5.677 21.812 1.00 86.94 243 PRO A N 1
ATOM 1889 C CA . PRO A 1 243 ? -11.930 4.805 22.712 1.00 86.94 243 PRO A CA 1
ATOM 1890 C C . PRO A 1 243 ? -13.113 4.139 21.993 1.00 86.94 243 PRO A C 1
ATOM 1892 O O . PRO A 1 243 ? -13.763 4.755 21.145 1.00 86.94 243 PRO A O 1
ATOM 1895 N N . ASN A 1 244 ? -13.437 2.898 22.370 1.00 84.81 244 ASN A N 1
ATOM 1896 C CA . ASN A 1 244 ? -14.691 2.255 21.953 1.00 84.81 244 ASN A CA 1
ATOM 1897 C C . ASN A 1 244 ? -15.889 3.046 22.509 1.00 84.81 244 ASN A C 1
ATOM 1899 O O . ASN A 1 244 ? -15.828 3.546 23.638 1.00 84.81 244 ASN A O 1
ATOM 1903 N N . GLY A 1 245 ? -16.965 3.153 21.724 1.00 78.19 245 GLY A N 1
ATOM 1904 C CA . GLY A 1 245 ? -18.214 3.818 22.113 1.00 78.19 245 GLY A CA 1
ATOM 1905 C C . GLY A 1 245 ? -18.156 5.350 22.161 1.00 78.19 245 GLY A C 1
ATOM 1906 O O . GLY A 1 245 ? -19.110 5.978 22.603 1.00 78.19 245 GLY A O 1
ATOM 1907 N N . GLY A 1 246 ? -17.046 5.976 21.754 1.00 65.81 246 GLY A N 1
ATOM 1908 C CA . GLY A 1 246 ? -16.880 7.437 21.709 1.00 65.81 246 GLY A CA 1
ATOM 1909 C C . GLY A 1 246 ? -16.687 8.144 23.059 1.00 65.81 246 GLY A C 1
ATOM 1910 O O . GLY A 1 246 ? -16.121 9.239 23.085 1.00 65.81 246 GLY A O 1
ATOM 1911 N N . GLY A 1 247 ? -17.066 7.513 24.176 1.00 58.16 247 GLY A N 1
ATOM 1912 C CA . GLY A 1 247 ? -16.824 8.021 25.529 1.00 58.16 247 GLY A CA 1
ATOM 1913 C C . GLY A 1 247 ? -15.335 8.277 25.782 1.00 58.16 247 GLY A C 1
ATOM 1914 O O . GLY A 1 247 ? -14.505 7.378 25.630 1.00 58.16 247 GLY A O 1
ATOM 1915 N N . SER A 1 248 ? -14.989 9.512 26.149 1.00 56.16 248 SER A N 1
ATOM 1916 C CA . SER A 1 248 ? -13.596 9.939 26.307 1.00 56.16 248 SER A CA 1
ATOM 1917 C C . SER A 1 248 ? -12.869 9.168 27.417 1.00 56.16 248 SER A C 1
ATOM 1919 O O . SER A 1 248 ? -13.483 8.700 28.376 1.00 56.16 248 SER A O 1
ATOM 1921 N N . ILE A 1 249 ? -11.537 9.081 27.322 1.00 55.28 249 ILE A N 1
ATOM 1922 C CA . ILE A 1 249 ? -10.702 8.493 28.386 1.00 55.28 249 ILE A CA 1
ATOM 1923 C C . ILE A 1 249 ? -10.955 9.218 29.718 1.00 55.28 249 ILE A C 1
ATOM 1925 O O . ILE A 1 249 ? -11.097 8.576 30.751 1.00 55.28 249 ILE A O 1
ATOM 1929 N N . ARG A 1 250 ? -11.089 10.549 29.671 1.00 49.25 250 ARG A N 1
ATOM 1930 C CA . ARG A 1 250 ? -11.346 11.409 30.829 1.00 49.25 250 ARG A CA 1
ATOM 1931 C C . ARG A 1 250 ? -12.689 11.102 31.504 1.00 49.25 250 ARG A C 1
ATOM 1933 O O . ARG A 1 250 ? -12.710 10.869 32.704 1.00 49.25 250 ARG A O 1
ATOM 1940 N N . SER A 1 251 ? -13.771 10.973 30.735 1.00 50.53 251 SER A N 1
ATOM 1941 C CA . SER A 1 251 ? -15.098 10.633 31.277 1.00 50.53 251 SER A CA 1
ATOM 1942 C C . SER A 1 251 ? -15.146 9.248 31.938 1.00 50.53 251 SER A C 1
ATOM 1944 O O . SER A 1 251 ? -15.871 9.080 32.908 1.00 50.53 251 SER A O 1
ATOM 1946 N N . ARG A 1 252 ? -14.318 8.278 31.508 1.00 51.78 252 ARG A N 1
ATOM 1947 C CA . ARG A 1 252 ? -14.180 6.981 32.210 1.00 51.78 252 ARG A CA 1
ATOM 1948 C C . ARG A 1 252 ? -13.488 7.096 33.580 1.00 51.78 252 ARG A C 1
ATOM 1950 O O . ARG A 1 252 ? -13.633 6.195 34.399 1.00 51.78 252 ARG A O 1
ATOM 1957 N N . PHE A 1 253 ? -12.726 8.166 33.816 1.00 52.41 253 PHE A N 1
ATOM 1958 C CA . PHE A 1 253 ? -12.156 8.499 35.126 1.00 52.41 253 PHE A CA 1
ATOM 1959 C C . PHE A 1 253 ? -13.080 9.416 35.944 1.00 52.41 253 PHE A C 1
ATOM 1961 O O . PHE A 1 253 ? -13.092 9.318 37.165 1.00 52.41 253 PHE A O 1
ATOM 1968 N N . GLU A 1 254 ? -13.883 10.266 35.302 1.00 48.81 254 GLU A N 1
ATOM 1969 C CA . GLU A 1 254 ? -14.870 11.122 35.981 1.00 48.81 254 GLU A CA 1
ATOM 1970 C C . GLU A 1 254 ? -16.114 10.325 36.442 1.00 48.81 254 GLU A C 1
ATOM 1972 O O . GLU A 1 254 ? -16.676 10.639 37.482 1.00 48.81 254 GLU A O 1
ATOM 1977 N N . GLU A 1 255 ? -16.467 9.210 35.786 1.00 51.62 255 GLU A N 1
ATOM 1978 C CA . GLU A 1 255 ? -17.418 8.206 36.315 1.00 51.62 255 GLU A CA 1
ATOM 1979 C C . GLU A 1 255 ? -16.876 7.398 37.522 1.00 51.62 255 GLU A C 1
ATOM 1981 O O . GLU A 1 255 ? -17.594 6.568 38.081 1.00 51.62 255 GLU A O 1
ATOM 1986 N N . ALA A 1 256 ? -15.609 7.576 37.925 1.00 51.00 256 ALA A N 1
ATOM 1987 C CA . ALA A 1 256 ? -14.950 6.704 38.906 1.00 51.00 256 ALA A CA 1
ATOM 1988 C C . ALA A 1 256 ? -15.024 7.181 40.375 1.00 51.00 256 ALA A C 1
ATOM 1990 O O . ALA A 1 256 ? -14.488 6.496 41.251 1.00 51.00 256 ALA A O 1
ATOM 1991 N N . GLY A 1 257 ? -15.695 8.300 40.674 1.00 39.25 257 GLY A N 1
ATOM 1992 C CA . GLY A 1 257 ? -15.992 8.725 42.049 1.00 39.25 257 GLY A CA 1
ATOM 1993 C C . GLY A 1 257 ? -16.435 10.190 42.186 1.00 39.25 257 GLY A C 1
ATOM 1994 O O . GLY A 1 257 ? -16.474 10.905 41.188 1.00 39.25 257 GLY A O 1
ATOM 1995 N N . PRO A 1 258 ? -16.713 10.663 43.418 1.00 47.19 258 PRO A N 1
ATOM 1996 C CA . PRO A 1 258 ? -16.745 9.913 44.675 1.00 47.19 258 PRO A CA 1
ATOM 1997 C C . PRO A 1 258 ? -18.145 9.346 44.977 1.00 47.19 258 PRO A C 1
ATOM 1999 O O . PRO A 1 258 ? -19.150 9.884 44.525 1.00 47.19 258 PRO A O 1
ATOM 2002 N N . TYR A 1 259 ? -18.215 8.291 45.793 1.00 48.22 259 TYR A N 1
ATOM 2003 C CA . TYR A 1 259 ? -19.463 7.930 46.475 1.00 48.22 259 TYR A CA 1
ATOM 2004 C C . TYR A 1 259 ? -19.538 8.673 47.809 1.00 48.22 259 TYR A C 1
ATOM 2006 O O . TYR A 1 259 ? -18.538 8.754 48.525 1.00 48.22 259 TYR A O 1
ATOM 2014 N N . GLU A 1 260 ? -20.712 9.215 48.127 1.00 45.34 260 GLU A N 1
ATOM 2015 C CA . GLU A 1 260 ? -20.978 9.848 49.419 1.00 45.34 260 GLU A CA 1
ATOM 2016 C C . GLU A 1 260 ? -20.921 8.814 50.553 1.00 45.34 260 GLU A C 1
ATOM 2018 O O . GLU A 1 260 ? -21.269 7.646 50.366 1.00 45.34 260 GLU A O 1
ATOM 2023 N N . ALA A 1 261 ? -20.471 9.246 51.732 1.00 43.03 261 ALA A N 1
ATOM 2024 C CA . ALA A 1 261 ? -20.496 8.427 52.937 1.00 43.03 261 ALA A CA 1
ATOM 2025 C C . ALA A 1 261 ? -21.839 8.617 53.659 1.00 43.03 261 ALA A C 1
ATOM 2027 O O . ALA A 1 261 ? -22.122 9.714 54.144 1.00 43.03 261 ALA A O 1
ATOM 2028 N N . GLY A 1 262 ? -22.626 7.543 53.736 1.00 39.00 262 GLY A N 1
ATOM 2029 C CA . GLY A 1 262 ? -23.880 7.428 54.484 1.00 39.00 262 GLY A CA 1
ATOM 2030 C C . GLY A 1 262 ? -24.018 6.034 55.079 1.00 39.00 262 GLY A C 1
ATOM 2031 O O . GLY A 1 262 ? -23.573 5.081 54.399 1.00 39.00 262 GLY A O 1
#

Sequence (262 aa):
MRNAEPIDPKHPWIDDPSDLPARMNWVESFFDPTGQTSRVHFTRGWTALFFARLLFLVCTSAFVFIMMSAGAKDPQAFAPPPWAFPALVVMTAIMSSVLHVRRLSNAQ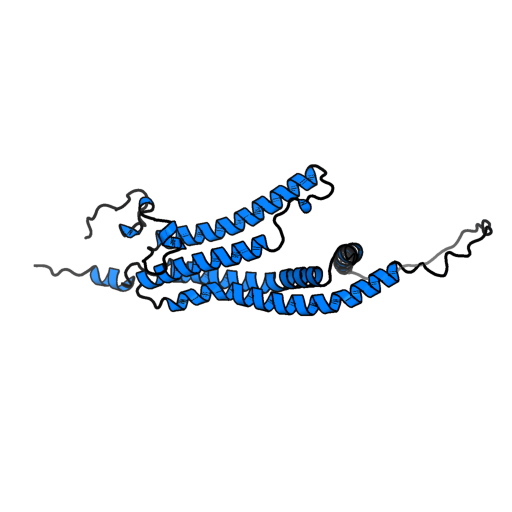RSPLWATLVMIPILLGAAGFMVGAAQGAGEYETKRAEWQARQAPTAGDGLRDDRASAGQGNTAENGETADDEAPEDSSKEEGEKRERGERERFDPTQTSQREYAAQAGLRFASLPWAIGSLFVMLWSLLWVGRLPNGGGSIRSRFEEAGPYEAG

pLDDT: mean 77.83, std 23.17, range [26.58, 98.19]

Foldseek 3Di:
DPPDPQPDPVCNVCPDPQLDPVPADLCCLQPPLPAAHALNNLVVQLVVLVVVLVCLVVVQVVQLVVCVVVVPPDSCVVGDPPCPSVVSLVSSLSSNLSNQSRLCVQQVHDSVVSCLSCQLVVLLQVQLVVQLVVQLVVLVVLVVVVVVVVPPPPPVPDDDDDDDDDDDDDDDDDDDDDDDDDDPPPVVVVVVVVVVVNVVDDCVPAPSNRSSNVSSNVRSPPSSVVSVVVVVCCCVVPSSPRHGNSQDPVVVVVVVDDDDDD